Protein AF-A0A8H7T195-F1 (afdb_monomer)

Mean predicted aligned error: 14.23 Å

Foldseek 3Di:
DDDKPWFKDKDDWDQDQFWIKIKMWTQGQAKDKKKKWKWKADDPVQDPDDDDRIDTQWIDIDIAGHGDMDMDITTDDLQSQWDQDPQQNDTWHGFDKMWIWIDIGPDIDIDIHTDDTPDDPVLVVQVVLQVDPPQQAAEAEECDDDPPPGDDDPRYDYDHDNALLDADPVNLVVCAPQQEDEAAAEQDRQPEDFDDPPVQVPDPAARYRCRSDNHNVRVCCRRPNSLPSNVVCCQVRHQVSDPPPGGRYYHYDHPPPDDPPLVDQDPPCNPPDDPPPPPDDDDDD

Organism: NCBI:txid108018

Radius of gyration: 25.37 Å; Cα contacts (8 Å, |Δi|>4): 462; chains: 1; bounding box: 54×51×66 Å

Solvent-accessible surface area (backbone atoms only — not comparable to full-atom values): 17431 Å² total; per-residue (Å²): 140,83,89,68,96,37,45,49,48,76,46,78,75,43,60,47,78,63,23,38,36,32,37,42,32,24,76,29,90,39,67,43,72,48,62,36,38,35,28,39,22,65,46,76,92,74,48,93,60,95,71,70,80,57,43,83,61,42,71,50,77,46,76,34,49,50,69,34,73,48,78,50,73,48,66,40,57,80,66,61,68,36,44,80,35,78,70,66,74,40,81,41,28,67,58,44,69,27,42,37,38,40,35,39,68,92,45,75,52,76,41,68,31,66,44,64,50,63,66,53,69,68,58,49,52,50,50,53,48,70,72,33,83,89,53,76,70,42,78,45,80,32,80,57,83,80,62,92,87,57,86,82,52,98,43,57,45,78,45,77,46,93,52,61,82,62,81,54,70,70,59,52,58,76,47,59,86,54,56,62,46,82,46,74,39,72,57,64,68,68,79,49,79,73,58,73,76,87,66,62,87,78,65,87,56,66,23,40,64,51,54,46,30,96,40,67,66,59,30,44,40,68,36,42,46,28,56,50,43,45,49,52,51,44,47,71,64,38,21,76,74,39,58,97,91,48,71,52,42,75,44,80,44,46,75,67,87,72,67,88,56,85,87,61,80,54,95,87,42,82,85,78,71,77,84,72,85,71,81,72,76,82,80,93,132

Structure (mmCIF, N/CA/C/O backbone):
data_AF-A0A8H7T195-F1
#
_entry.id   AF-A0A8H7T195-F1
#
loop_
_atom_site.group_PDB
_atom_site.id
_atom_site.type_symbol
_atom_site.label_atom_id
_atom_site.label_alt_id
_atom_site.label_comp_id
_atom_site.label_asym_id
_atom_site.label_entity_id
_atom_site.label_seq_id
_atom_site.pdbx_PDB_ins_code
_atom_site.Cartn_x
_atom_site.Cartn_y
_atom_site.Cartn_z
_atom_site.occupancy
_atom_site.B_iso_or_equiv
_atom_site.auth_seq_id
_atom_site.auth_comp_id
_atom_site.auth_asym_id
_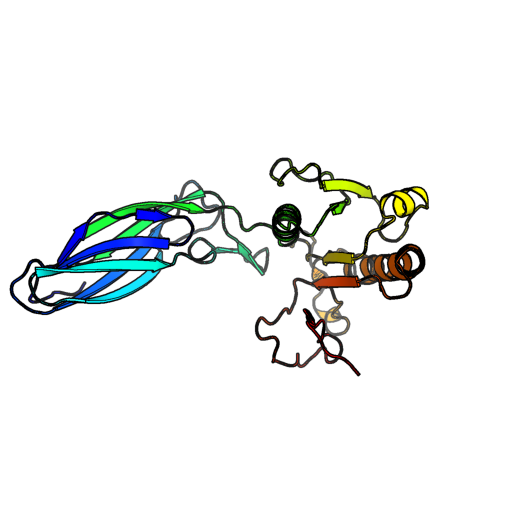atom_site.auth_atom_id
_atom_site.pdbx_PDB_model_num
ATOM 1 N N . HIS A 1 1 ? -17.472 15.553 21.334 1.00 50.69 1 HIS A N 1
ATOM 2 C CA . HIS A 1 1 ? -17.980 14.860 22.533 1.00 50.69 1 HIS A CA 1
ATOM 3 C C . HIS A 1 1 ? -19.457 14.579 22.327 1.00 50.69 1 HIS A C 1
ATOM 5 O O . HIS A 1 1 ? -20.144 15.467 21.840 1.00 50.69 1 HIS A O 1
ATOM 11 N N . GLY A 1 2 ? -19.917 13.371 22.653 1.00 72.12 2 GLY A N 1
ATOM 12 C CA . GLY A 1 2 ? -21.333 13.006 22.694 1.00 72.12 2 GLY A CA 1
ATOM 13 C C . GLY A 1 2 ? -21.592 12.240 23.986 1.00 72.12 2 GLY A C 1
ATOM 14 O O . GLY A 1 2 ? -20.775 11.403 24.357 1.00 72.12 2 GLY A O 1
ATOM 15 N N . LEU A 1 3 ? -22.661 12.588 24.699 1.00 82.00 3 LEU A N 1
ATOM 16 C CA . LEU A 1 3 ? -23.115 11.843 25.872 1.00 82.00 3 LEU A CA 1
ATOM 17 C C . LEU A 1 3 ? -24.163 10.818 25.433 1.00 82.00 3 LEU A C 1
ATOM 19 O O . LEU A 1 3 ? -24.869 11.029 24.447 1.00 82.00 3 LEU A O 1
ATOM 23 N N . SER A 1 4 ? -24.263 9.723 26.177 1.00 83.50 4 SER A N 1
ATOM 24 C CA . SER A 1 4 ? -25.237 8.657 25.958 1.00 83.50 4 SER A CA 1
ATOM 25 C C . SER A 1 4 ? -25.957 8.358 27.270 1.00 83.50 4 SER A C 1
ATOM 27 O O . SER A 1 4 ? -25.368 8.472 28.343 1.00 83.50 4 SER A O 1
ATOM 29 N N . TYR A 1 5 ? -27.226 7.957 27.181 1.00 89.75 5 TYR A N 1
ATOM 30 C CA . TYR A 1 5 ? -27.999 7.461 28.328 1.00 89.75 5 TYR A CA 1
ATOM 31 C C . TYR A 1 5 ? -27.602 6.033 28.744 1.00 89.75 5 TYR A C 1
ATOM 33 O O . TYR A 1 5 ? -28.083 5.530 29.753 1.00 89.75 5 TYR A O 1
ATOM 41 N N . THR A 1 6 ? -26.722 5.384 27.975 1.00 93.88 6 THR A N 1
ATOM 42 C CA . THR A 1 6 ? -26.099 4.099 28.313 1.00 93.88 6 THR A CA 1
ATOM 43 C C . THR A 1 6 ? -24.575 4.186 28.239 1.00 93.88 6 THR A C 1
ATOM 45 O O . THR A 1 6 ? -24.030 5.095 27.607 1.00 93.88 6 THR A O 1
ATOM 48 N N . THR A 1 7 ? -23.882 3.237 28.864 1.00 95.12 7 THR A N 1
ATOM 49 C CA . THR A 1 7 ? -22.418 3.149 28.894 1.00 95.12 7 THR A CA 1
ATOM 50 C C . THR A 1 7 ? -21.902 2.083 27.936 1.00 95.12 7 THR A C 1
ATOM 52 O O . THR A 1 7 ? -22.505 1.022 27.792 1.00 95.12 7 THR A O 1
ATOM 55 N N . PHE A 1 8 ? -20.757 2.350 27.306 1.00 96.50 8 PHE A N 1
ATOM 56 C CA . PHE A 1 8 ? -20.099 1.415 26.395 1.00 96.50 8 PHE A CA 1
ATOM 57 C C . PHE A 1 8 ? -18.684 1.101 26.866 1.00 96.50 8 PHE A C 1
ATOM 59 O O . PHE A 1 8 ? -17.969 2.000 27.319 1.00 96.50 8 PHE A O 1
ATOM 66 N N . ALA A 1 9 ? -18.283 -0.160 26.723 1.00 96.81 9 ALA A N 1
ATOM 67 C CA . ALA A 1 9 ? -16.938 -0.634 27.009 1.00 96.81 9 ALA A CA 1
ATOM 68 C C . ALA A 1 9 ? -16.266 -1.186 25.745 1.00 96.81 9 ALA A C 1
ATOM 70 O O . ALA A 1 9 ? -16.871 -1.934 24.979 1.00 96.81 9 ALA A O 1
ATOM 71 N N . LEU A 1 10 ? -15.001 -0.829 25.545 1.00 97.69 10 LEU A N 1
ATOM 72 C CA . LEU A 1 10 ? -14.130 -1.306 24.479 1.00 97.69 10 LEU A CA 1
ATOM 73 C C . LEU A 1 10 ? -13.037 -2.205 25.049 1.00 97.69 10 LEU A C 1
ATOM 75 O O . LEU A 1 10 ? -12.413 -1.874 26.062 1.00 97.69 10 LEU A O 1
ATOM 79 N N . ARG A 1 11 ? -12.742 -3.300 24.347 1.00 97.19 11 ARG A N 1
ATOM 80 C CA . ARG A 1 11 ? -11.633 -4.207 24.671 1.00 97.19 11 ARG A CA 1
ATOM 81 C C . ARG A 1 11 ? -11.085 -4.919 23.438 1.00 97.19 11 ARG A C 1
ATOM 83 O O . ARG A 1 11 ? -11.640 -4.827 22.344 1.00 97.19 11 ARG A O 1
ATOM 90 N N . ASP A 1 12 ? -9.972 -5.620 23.637 1.00 96.56 12 ASP A N 1
ATOM 91 C CA . ASP A 1 12 ? -9.359 -6.511 22.647 1.00 96.56 12 ASP A CA 1
ATOM 92 C C . ASP A 1 12 ? -9.051 -5.835 21.300 1.00 96.56 12 ASP A C 1
ATOM 94 O O . ASP A 1 12 ? -9.273 -6.412 20.233 1.00 96.56 12 ASP A O 1
ATOM 98 N N . LEU A 1 13 ? -8.530 -4.598 21.338 1.00 97.56 13 LEU A N 1
ATOM 99 C CA . LEU A 1 13 ? -8.107 -3.888 20.130 1.00 97.56 13 LEU A CA 1
ATOM 100 C C . LEU A 1 13 ? -6.968 -4.649 19.438 1.00 97.56 13 LEU A C 1
ATOM 102 O O . LEU A 1 13 ? -5.848 -4.732 19.942 1.00 97.56 13 LEU A O 1
ATOM 106 N N . LYS A 1 14 ? -7.242 -5.132 18.230 1.00 97.25 14 LYS A N 1
ATOM 107 C CA . LYS A 1 14 ? -6.272 -5.742 17.322 1.00 97.25 14 LYS A CA 1
ATOM 108 C C . LYS A 1 14 ? -6.003 -4.786 16.172 1.00 97.25 14 LYS A C 1
ATOM 110 O O . LYS A 1 14 ? -6.934 -4.320 15.519 1.00 97.25 14 LYS A O 1
ATOM 115 N N . VAL A 1 15 ? -4.729 -4.518 15.898 1.00 95.00 15 VAL A N 1
ATOM 116 C CA . VAL A 1 15 ? -4.298 -3.655 14.790 1.00 95.00 15 VAL A CA 1
ATOM 117 C C . VAL A 1 15 ? -3.522 -4.482 13.774 1.00 95.00 15 VAL A C 1
ATOM 119 O O . VAL A 1 15 ? -2.640 -5.257 14.131 1.00 95.00 15 VAL A O 1
ATOM 122 N N . SER A 1 16 ? -3.861 -4.315 12.499 1.00 90.38 16 SER A N 1
ATOM 123 C CA . SER A 1 16 ? -3.206 -4.961 11.361 1.00 90.38 16 SER A CA 1
ATOM 124 C C . SER A 1 16 ? -2.836 -3.929 10.290 1.00 90.38 16 SER A C 1
ATOM 126 O O . SER A 1 16 ? -3.172 -2.746 10.396 1.00 90.38 16 SER A O 1
ATOM 128 N N . SER A 1 17 ? -2.174 -4.375 9.221 1.00 82.38 17 SER A N 1
ATOM 129 C CA . SER A 1 17 ? -1.892 -3.532 8.051 1.00 82.38 17 SER A CA 1
ATOM 130 C C . SER A 1 17 ? -3.149 -3.118 7.277 1.00 82.38 17 SER A C 1
ATOM 132 O O . SER A 1 17 ? -3.108 -2.124 6.564 1.00 82.38 17 SER A O 1
ATOM 134 N N . LYS A 1 18 ? -4.263 -3.852 7.418 1.00 85.19 18 LYS A N 1
ATOM 135 C CA . LYS A 1 18 ? -5.519 -3.609 6.683 1.00 85.19 18 LYS A CA 1
ATOM 136 C C . LYS A 1 18 ? -6.571 -2.849 7.494 1.00 85.19 18 LYS A C 1
ATOM 138 O O . LYS A 1 18 ? -7.620 -2.491 6.963 1.00 85.19 18 LYS A O 1
ATOM 143 N N . GLY A 1 19 ? -6.338 -2.643 8.788 1.00 92.06 19 GLY A N 1
ATOM 144 C CA . GLY A 1 19 ? -7.322 -2.033 9.676 1.00 92.06 19 GLY A CA 1
ATOM 145 C C . GLY A 1 19 ? -7.235 -2.506 11.114 1.00 92.06 19 GLY A C 1
ATOM 146 O O . GLY A 1 19 ? -6.310 -3.228 11.502 1.00 92.06 19 GLY A O 1
ATOM 147 N N . ILE A 1 20 ? -8.236 -2.100 11.887 1.00 96.38 20 ILE A N 1
ATOM 148 C CA . ILE A 1 20 ? -8.408 -2.460 13.291 1.00 96.38 20 ILE A CA 1
ATOM 149 C C . ILE A 1 20 ? -9.646 -3.329 13.483 1.00 96.38 20 ILE A C 1
ATOM 151 O O . ILE A 1 20 ? -10.616 -3.236 12.729 1.00 96.38 20 ILE A O 1
ATOM 155 N N . GLN A 1 21 ? -9.608 -4.157 14.518 1.00 97.94 21 GLN A N 1
ATOM 156 C CA . GLN A 1 21 ? -10.739 -4.918 15.025 1.00 97.94 21 GLN A CA 1
ATOM 157 C C . GLN A 1 21 ? -10.835 -4.686 16.531 1.00 97.94 21 GLN A C 1
ATOM 159 O O . GLN A 1 21 ? -9.819 -4.719 17.220 1.00 97.94 21 GLN A O 1
ATOM 164 N N . VAL A 1 22 ? -12.036 -4.448 17.042 1.00 98.25 22 VAL A N 1
ATOM 165 C CA . VAL A 1 22 ? -12.276 -4.160 18.461 1.00 98.25 22 VAL A CA 1
ATOM 166 C C . VAL A 1 22 ? -13.583 -4.796 18.908 1.00 98.25 22 VAL A C 1
ATOM 168 O O . VAL A 1 22 ? -14.515 -4.922 18.112 1.00 98.25 22 VAL A O 1
ATOM 171 N N . VAL A 1 23 ? -13.659 -5.187 20.175 1.00 98.38 23 VAL A N 1
ATOM 172 C CA . VAL A 1 23 ? -14.911 -5.603 20.807 1.00 98.38 23 VAL A CA 1
ATOM 173 C C . VAL A 1 23 ? -15.524 -4.397 21.510 1.00 98.38 23 VAL A C 1
ATOM 175 O O . VAL A 1 23 ? -14.835 -3.714 22.268 1.00 98.38 23 VAL A O 1
ATOM 178 N N . ILE A 1 24 ? -16.805 -4.148 21.256 1.00 98.12 24 ILE A N 1
ATOM 179 C CA . ILE A 1 24 ? -17.623 -3.154 21.950 1.00 98.12 24 ILE A CA 1
ATOM 180 C C . ILE A 1 24 ? -18.794 -3.844 22.643 1.00 98.12 24 ILE A C 1
ATOM 182 O O . ILE A 1 24 ? -19.440 -4.721 22.073 1.00 98.12 24 ILE A O 1
ATOM 186 N N . GLU A 1 25 ? -19.074 -3.415 23.863 1.00 97.88 25 GLU A N 1
ATOM 187 C CA . GLU A 1 25 ? -20.166 -3.899 24.695 1.00 97.88 25 GLU A CA 1
ATOM 188 C C . GLU A 1 25 ? -20.985 -2.722 25.223 1.00 97.88 25 GLU A C 1
ATOM 190 O O . GLU A 1 25 ? -20.418 -1.707 25.628 1.00 97.88 25 GLU A O 1
ATOM 195 N N . ASN A 1 26 ? -22.312 -2.848 25.225 1.00 97.81 26 ASN A N 1
ATOM 196 C CA . ASN A 1 26 ? -23.190 -1.927 25.943 1.00 97.81 26 ASN A CA 1
ATOM 197 C C . ASN A 1 26 ? -23.349 -2.412 27.385 1.00 97.81 26 ASN A C 1
ATOM 199 O O . ASN A 1 26 ? -24.106 -3.340 27.648 1.00 97.81 26 ASN A O 1
ATOM 203 N N . THR A 1 27 ? -22.642 -1.782 28.315 1.00 96.88 27 THR A N 1
ATOM 204 C CA . THR A 1 27 ? -22.613 -2.187 29.727 1.00 96.88 27 THR A CA 1
ATOM 205 C C . THR A 1 27 ? -23.746 -1.587 30.555 1.00 96.88 27 THR A C 1
ATOM 207 O O . THR A 1 27 ? -23.886 -1.929 31.727 1.00 96.88 27 THR A O 1
ATOM 210 N N . GLY A 1 28 ? -24.547 -0.685 29.979 1.00 95.06 28 GLY A N 1
ATOM 211 C CA . GLY A 1 28 ? -25.673 -0.068 30.672 1.00 95.06 28 GLY A CA 1
ATOM 212 C C . GLY A 1 28 ? -26.992 -0.828 30.506 1.00 95.06 28 GLY A C 1
ATOM 213 O O . GLY A 1 28 ? -27.062 -1.920 29.940 1.00 95.06 28 GLY A O 1
ATOM 214 N N . ASN A 1 29 ? -28.062 -0.210 31.010 1.00 96.44 29 ASN A N 1
ATOM 215 C CA . ASN A 1 29 ? -29.402 -0.808 31.085 1.00 96.44 29 ASN A CA 1
ATOM 216 C C . ASN A 1 29 ? -30.346 -0.332 29.968 1.00 96.44 29 ASN A C 1
ATOM 218 O O . ASN A 1 29 ? -31.524 -0.682 29.967 1.00 96.44 29 ASN A O 1
ATOM 222 N N . MET A 1 30 ? -29.860 0.488 29.033 1.00 96.12 30 MET A N 1
ATOM 223 C CA . MET A 1 30 ? -30.664 1.045 27.943 1.00 96.12 30 MET A CA 1
ATOM 224 C C . MET A 1 30 ? -30.033 0.746 26.587 1.00 96.12 30 MET A C 1
ATOM 226 O O . MET A 1 30 ? -28.811 0.733 26.443 1.00 96.12 30 MET A O 1
ATOM 230 N N . SER A 1 31 ? -30.871 0.533 25.571 1.00 96.81 31 SER A N 1
ATOM 231 C CA . SER A 1 31 ? -30.400 0.482 24.184 1.00 96.81 31 SER A CA 1
ATOM 232 C C . SER A 1 31 ? -29.753 1.820 23.804 1.00 96.81 31 SER A C 1
ATOM 234 O O . SER A 1 31 ? -30.234 2.886 24.198 1.00 96.81 31 SER A O 1
ATOM 236 N N . GLY A 1 32 ? -28.679 1.786 23.022 1.00 96.25 32 GLY A N 1
ATOM 237 C CA . GLY A 1 32 ? -27.963 2.998 22.638 1.00 96.25 32 GLY A CA 1
ATOM 238 C C . GLY A 1 32 ? -27.172 2.836 21.352 1.00 96.25 32 GLY A C 1
ATOM 239 O O . GLY A 1 32 ? -27.062 1.744 20.794 1.00 96.25 32 GLY A O 1
ATOM 240 N N . SER A 1 33 ? -26.626 3.943 20.857 1.00 96.19 33 SER A N 1
ATOM 241 C CA . SER A 1 33 ? -25.698 3.922 19.729 1.00 96.19 33 SER A CA 1
ATOM 242 C C . SER A 1 33 ? -24.401 4.622 20.084 1.00 96.19 33 SER A C 1
ATOM 244 O O . SER A 1 33 ? -24.426 5.676 20.710 1.00 96.19 33 SER A O 1
ATOM 246 N N . GLU A 1 34 ? -23.293 4.055 19.626 1.00 96.19 34 GLU A N 1
ATOM 247 C CA . GLU A 1 34 ? -21.946 4.573 19.838 1.00 96.19 34 GLU A CA 1
ATOM 248 C C . GLU A 1 34 ? -21.252 4.781 18.491 1.00 96.19 34 GLU A C 1
ATOM 250 O O . GLU A 1 34 ? -21.443 3.997 17.560 1.00 96.19 34 GLU A O 1
ATOM 255 N N . VAL A 1 35 ? -20.460 5.848 18.380 1.00 96.94 35 VAL A N 1
ATOM 256 C CA . VAL A 1 35 ? -19.636 6.142 17.205 1.00 96.94 35 VAL A CA 1
ATOM 257 C C . VAL A 1 35 ? -18.179 5.905 17.568 1.00 96.94 35 VAL A C 1
ATOM 259 O O . VAL A 1 35 ? -17.528 6.744 18.192 1.00 96.94 35 VAL A O 1
ATOM 262 N N . LEU A 1 36 ? -17.646 4.778 17.110 1.00 97.50 36 LEU A N 1
ATOM 263 C CA . LEU A 1 36 ? -16.222 4.490 17.183 1.00 97.50 36 LEU A CA 1
ATOM 264 C C . LEU A 1 36 ? -15.473 5.393 16.208 1.00 97.50 36 LEU A C 1
ATOM 266 O O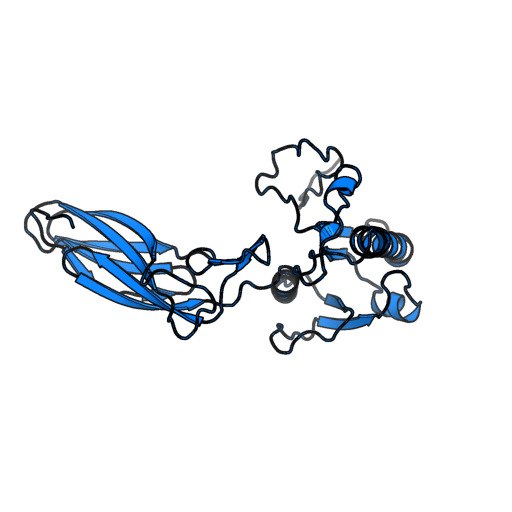 . LEU A 1 36 ? -15.840 5.462 15.040 1.00 97.50 36 LEU A O 1
ATOM 270 N N . GLN A 1 37 ? -14.418 6.064 16.662 1.00 97.44 37 GLN A N 1
ATOM 271 C CA . GLN A 1 37 ? -13.622 6.991 15.855 1.00 97.44 37 GLN A CA 1
ATOM 272 C C . GLN A 1 37 ? -12.159 6.560 15.856 1.00 97.44 37 GLN A C 1
ATOM 274 O O . GLN A 1 37 ? -11.490 6.577 16.892 1.00 97.44 37 GLN A O 1
ATOM 279 N N . LEU A 1 38 ? -11.657 6.183 14.684 1.00 97.25 38 LEU A N 1
ATOM 280 C CA . LEU A 1 38 ? -10.274 5.792 14.469 1.00 97.25 38 LEU A CA 1
ATOM 281 C C . LEU A 1 38 ? -9.456 6.991 13.994 1.00 97.25 38 LEU A C 1
ATOM 283 O O . LEU A 1 38 ? -9.663 7.511 12.896 1.00 97.25 38 LEU A O 1
ATOM 287 N N . TYR A 1 39 ? -8.470 7.370 14.796 1.00 95.75 39 TYR A N 1
ATOM 288 C CA . TYR A 1 39 ? -7.469 8.361 14.442 1.00 95.75 39 TYR A CA 1
ATOM 289 C C . TYR A 1 39 ? -6.114 7.705 14.188 1.00 95.75 39 TYR A C 1
ATOM 291 O O . TYR A 1 39 ? -5.721 6.774 14.892 1.00 95.75 39 TYR A O 1
ATOM 299 N N . ILE A 1 40 ? -5.370 8.244 13.228 1.00 93.38 40 ILE A N 1
ATOM 300 C CA . ILE A 1 40 ? -3.973 7.894 12.979 1.00 93.38 40 ILE A CA 1
ATOM 301 C C . ILE A 1 40 ? -3.096 9.080 13.370 1.00 93.38 40 ILE A C 1
ATOM 303 O O . ILE A 1 40 ? -3.366 10.222 12.999 1.00 93.38 40 ILE A O 1
ATOM 307 N N . SER A 1 41 ? -2.049 8.801 14.138 1.00 91.00 41 SER A N 1
ATOM 308 C CA . SER A 1 41 ? -1.025 9.761 14.534 1.00 91.00 41 SER A CA 1
ATOM 309 C C . SER A 1 41 ? 0.321 9.289 13.997 1.00 91.00 41 SER A C 1
ATOM 311 O O . SER A 1 41 ? 0.737 8.156 14.256 1.00 91.00 41 SER A O 1
ATOM 313 N N . ALA A 1 42 ? 0.963 10.140 13.202 1.00 85.44 42 ALA A N 1
ATOM 314 C CA . ALA A 1 42 ? 2.338 9.934 12.774 1.00 85.44 42 ALA A CA 1
ATOM 315 C C . ALA A 1 42 ? 3.275 10.427 13.876 1.00 85.44 42 ALA A C 1
ATOM 317 O O . ALA A 1 42 ? 3.023 11.477 14.474 1.00 85.44 42 ALA A O 1
ATOM 318 N N . ASP A 1 43 ? 4.357 9.694 14.122 1.00 75.19 43 ASP A N 1
ATOM 319 C CA . ASP A 1 43 ? 5.419 10.213 14.970 1.00 75.19 43 ASP A CA 1
ATOM 320 C C . ASP A 1 43 ? 6.033 11.461 14.314 1.00 75.19 43 ASP A C 1
ATOM 322 O O . ASP A 1 43 ? 6.366 11.467 13.122 1.00 75.19 43 ASP A O 1
ATOM 326 N N . ARG A 1 44 ? 6.152 12.534 15.097 1.00 66.56 44 ARG A N 1
ATOM 327 C CA . ARG A 1 44 ? 6.694 13.816 14.638 1.00 66.56 44 ARG A CA 1
ATOM 328 C C . ARG A 1 44 ? 8.173 13.719 14.291 1.00 66.56 44 ARG A C 1
ATOM 330 O O . ARG A 1 44 ? 8.635 14.522 13.491 1.00 66.56 44 ARG A O 1
ATOM 337 N N . GLU A 1 45 ? 8.888 12.754 14.861 1.00 67.81 45 GLU A N 1
ATOM 338 C CA . GLU A 1 45 ? 10.305 12.529 14.563 1.00 67.81 45 GLU A CA 1
ATOM 339 C C . GLU A 1 45 ? 10.519 11.804 13.225 1.00 67.81 45 GLU A C 1
ATOM 341 O O . GLU A 1 45 ? 11.603 11.872 12.651 1.00 67.81 45 GLU A O 1
ATOM 346 N N . ILE A 1 46 ? 9.484 11.138 12.700 1.00 62.06 46 ILE A N 1
ATOM 347 C CA . ILE A 1 46 ? 9.567 10.333 11.472 1.00 62.06 46 ILE A CA 1
ATOM 348 C C . ILE A 1 46 ? 9.091 11.121 10.244 1.00 62.06 46 ILE A C 1
ATOM 350 O O . ILE A 1 46 ? 9.595 10.910 9.142 1.00 62.06 46 ILE A O 1
ATOM 354 N N . SER A 1 47 ? 8.111 12.013 10.413 1.00 70.00 47 SER A N 1
ATOM 355 C CA . SER A 1 47 ? 7.467 12.708 9.296 1.00 70.00 47 SER A CA 1
ATOM 356 C C . SER A 1 47 ? 8.278 13.916 8.830 1.00 70.00 47 SER A C 1
ATOM 358 O O . SER A 1 47 ? 8.417 14.903 9.549 1.00 70.00 47 SER A O 1
ATOM 360 N N . SER A 1 48 ? 8.731 13.885 7.577 1.00 73.44 48 SER A N 1
ATOM 361 C CA . SER A 1 48 ? 9.337 15.041 6.901 1.00 73.44 48 SER A CA 1
ATOM 362 C C . SER A 1 48 ? 8.313 16.130 6.551 1.00 73.44 48 SER A C 1
ATOM 364 O O . SER A 1 48 ? 8.678 17.272 6.266 1.00 73.44 48 SER A O 1
ATOM 366 N N . PHE A 1 49 ? 7.020 15.797 6.621 1.00 77.56 49 PHE A N 1
ATOM 367 C CA . PHE A 1 49 ? 5.910 16.716 6.400 1.00 77.56 49 PHE A CA 1
ATOM 368 C C . PHE A 1 49 ? 5.361 17.275 7.715 1.00 77.56 49 PHE A C 1
ATOM 370 O O . PHE A 1 49 ? 5.296 16.585 8.736 1.00 77.56 49 PHE A O 1
ATOM 377 N N . LYS A 1 50 ? 4.869 18.519 7.678 1.00 81.19 50 LYS A N 1
ATOM 378 C CA . LYS A 1 50 ? 4.057 19.071 8.770 1.00 81.19 50 LYS A CA 1
ATOM 379 C C . LYS A 1 50 ? 2.705 18.361 8.790 1.00 81.19 50 LYS A C 1
ATOM 381 O O . LYS A 1 50 ? 1.944 18.468 7.832 1.00 81.19 50 LYS A O 1
ATOM 386 N N . ARG A 1 51 ? 2.397 17.666 9.886 1.00 82.75 51 ARG A N 1
ATOM 387 C CA . ARG A 1 51 ? 1.146 16.913 10.052 1.00 82.75 51 ARG A CA 1
ATOM 388 C C . ARG A 1 51 ? 0.391 17.322 11.318 1.00 82.75 51 ARG A C 1
ATOM 390 O O . ARG A 1 51 ? 1.024 17.699 12.311 1.00 82.75 51 ARG A O 1
ATOM 397 N N . PRO A 1 52 ? -0.949 17.226 11.322 1.00 87.38 52 PRO A N 1
ATOM 398 C CA . PRO A 1 52 ? -1.732 17.279 12.550 1.00 87.38 52 PRO A CA 1
ATOM 399 C C . PRO A 1 52 ? -1.258 16.233 13.567 1.00 87.38 52 PRO A C 1
ATOM 401 O O . PRO A 1 52 ? -0.751 15.176 13.201 1.00 87.38 52 PRO A O 1
ATOM 404 N N . VAL A 1 53 ? -1.476 16.498 14.860 1.00 89.31 53 VAL A N 1
ATOM 405 C CA . VAL A 1 53 ? -1.139 15.551 15.946 1.00 89.31 53 VAL A CA 1
ATOM 406 C C . VAL A 1 53 ? -1.801 14.189 15.724 1.00 89.31 53 VAL A C 1
ATOM 408 O O . VAL A 1 53 ? -1.200 13.151 15.985 1.00 89.31 53 VAL A O 1
ATOM 411 N N . LYS A 1 54 ? -3.050 14.196 15.260 1.00 91.88 54 LYS A N 1
ATOM 412 C CA . LYS A 1 54 ? -3.820 13.013 14.886 1.00 91.88 54 LYS A CA 1
ATOM 413 C C . LYS A 1 54 ? -4.854 13.401 13.833 1.00 91.88 54 LYS A C 1
ATOM 415 O O . LYS A 1 54 ? -5.397 14.503 13.883 1.00 91.88 54 LYS A O 1
ATOM 420 N N . GLU A 1 55 ? -5.154 12.492 12.920 1.00 92.50 55 GLU A N 1
ATOM 421 C CA . GLU A 1 55 ? -6.116 12.684 11.832 1.00 92.50 55 GLU A CA 1
ATOM 422 C C . GLU A 1 55 ? -7.199 11.605 11.916 1.00 92.50 55 GLU A C 1
ATOM 424 O O . GLU A 1 55 ? -6.872 10.435 12.106 1.00 92.50 55 GLU A O 1
ATOM 429 N N . LEU A 1 56 ? -8.478 11.974 11.786 1.00 94.50 56 LEU A N 1
ATOM 430 C CA . LEU A 1 56 ? -9.579 11.005 11.738 1.00 94.50 56 LEU A CA 1
ATOM 431 C C . LEU A 1 56 ? -9.517 10.250 10.405 1.00 94.50 56 LEU A C 1
ATOM 433 O O . LEU A 1 56 ? -9.554 10.881 9.350 1.00 94.50 56 LEU A O 1
ATOM 437 N N . LYS A 1 57 ? -9.424 8.919 10.450 1.00 93.62 57 LYS A N 1
ATOM 438 C CA . LYS A 1 57 ? -9.286 8.060 9.258 1.00 93.62 57 LYS A CA 1
ATOM 439 C C . LYS A 1 57 ? -10.425 7.075 9.056 1.00 93.62 57 LYS A C 1
ATOM 441 O O . LYS A 1 57 ? -10.579 6.550 7.962 1.00 93.62 57 LYS A O 1
ATOM 446 N N . GLY A 1 58 ? -11.249 6.863 10.071 1.00 93.81 58 GLY A N 1
ATOM 447 C CA . GLY A 1 58 ? -12.460 6.073 9.935 1.00 93.81 58 GLY A CA 1
ATOM 448 C C . GLY A 1 58 ? -13.361 6.253 11.138 1.00 93.81 58 GLY A C 1
ATOM 449 O O . GLY A 1 58 ? -12.911 6.652 12.213 1.00 93.81 58 GLY A O 1
ATOM 450 N N . PHE A 1 59 ? -14.637 5.957 10.956 1.00 96.31 59 PHE A N 1
ATOM 451 C CA . PHE A 1 59 ? -15.586 5.872 12.047 1.00 96.31 59 PHE A CA 1
ATOM 452 C C . PHE A 1 59 ? -16.625 4.804 11.734 1.00 96.31 59 PHE A C 1
ATOM 454 O O . PHE A 1 59 ? -16.909 4.555 10.567 1.00 96.31 59 PHE A O 1
ATOM 461 N N . GLU A 1 60 ? -17.187 4.199 12.773 1.00 97.25 60 GLU A N 1
ATOM 462 C CA . GLU A 1 60 ? -18.267 3.224 12.646 1.00 97.25 60 GLU A CA 1
ATOM 463 C C . GLU A 1 60 ? -19.319 3.510 13.713 1.00 97.25 60 GLU A C 1
ATOM 465 O O . GLU A 1 60 ? -18.990 3.627 14.897 1.00 97.25 60 GLU A O 1
ATOM 470 N N . LYS A 1 61 ? -20.584 3.633 13.302 1.00 96.94 61 LYS A N 1
ATOM 471 C CA . LYS A 1 61 ? -21.702 3.808 14.230 1.00 96.94 61 LYS A CA 1
ATOM 472 C C . LYS A 1 61 ? -22.382 2.469 14.455 1.00 96.94 61 LYS A C 1
ATOM 474 O O . LYS A 1 61 ? -22.929 1.893 13.522 1.00 96.94 61 LYS A O 1
ATOM 479 N N . VAL A 1 62 ? -22.420 2.022 15.701 1.00 96.94 62 VAL A N 1
ATOM 480 C CA . VAL A 1 62 ? -23.078 0.772 16.086 1.00 96.94 62 VAL A CA 1
ATOM 481 C C . VAL A 1 62 ? -24.227 1.040 17.035 1.00 96.94 62 VAL A C 1
ATOM 483 O O . VAL A 1 62 ? -24.154 1.932 17.878 1.00 96.94 62 VAL A O 1
ATOM 486 N N . ARG A 1 63 ? -25.301 0.265 16.896 1.00 97.19 63 ARG A N 1
ATOM 487 C CA . ARG A 1 63 ? -26.408 0.225 17.850 1.00 97.19 63 ARG A CA 1
ATOM 488 C C . ARG A 1 63 ? -26.333 -1.085 18.620 1.00 97.19 63 ARG A C 1
ATOM 490 O O . ARG A 1 63 ? -26.110 -2.129 18.016 1.00 97.19 63 ARG A O 1
ATOM 497 N N . LEU A 1 64 ? -26.505 -1.000 19.931 1.00 97.56 64 LEU A N 1
ATOM 498 C CA . LEU A 1 64 ? -26.408 -2.127 20.845 1.00 97.56 64 LEU A CA 1
ATOM 499 C C . LEU A 1 64 ? -27.593 -2.105 21.808 1.00 97.56 64 LEU A C 1
ATOM 501 O O . LEU A 1 64 ? -27.888 -1.074 22.423 1.00 97.56 64 LEU A O 1
ATOM 505 N N . GLU A 1 65 ? -28.233 -3.253 21.966 1.00 98.31 65 GLU A N 1
ATOM 506 C CA . GLU A 1 65 ? -29.149 -3.519 23.072 1.00 98.31 65 GLU A CA 1
ATOM 507 C C . GLU A 1 65 ? -28.378 -3.608 24.404 1.00 98.31 65 GLU A C 1
ATOM 509 O O . GLU A 1 65 ? -27.149 -3.748 24.387 1.00 98.31 65 GLU A O 1
ATOM 514 N N . PRO A 1 66 ? -29.045 -3.479 25.567 1.00 97.75 66 PRO A N 1
ATOM 515 C CA . PRO A 1 66 ? -28.395 -3.660 26.865 1.00 97.75 66 PRO A CA 1
ATOM 516 C C . PRO A 1 66 ? -27.638 -4.990 26.930 1.00 97.75 66 PRO A C 1
ATOM 518 O O . PRO A 1 66 ? -28.165 -6.020 26.511 1.00 97.75 66 PRO A O 1
ATOM 521 N N . GLN A 1 67 ? -26.410 -4.972 27.450 1.00 97.38 67 GLN A N 1
ATOM 522 C CA . GLN A 1 67 ? -25.521 -6.139 27.579 1.00 97.38 67 GLN A CA 1
ATOM 523 C C . GLN A 1 67 ? -25.111 -6.795 26.248 1.00 97.38 67 GLN A C 1
ATOM 525 O O . GLN A 1 67 ? -24.473 -7.849 26.235 1.00 97.38 67 GLN A O 1
ATOM 530 N N . GLN A 1 68 ? -25.445 -6.192 25.102 1.00 98.06 68 GLN A N 1
ATOM 531 C CA . GLN A 1 68 ? -25.036 -6.717 23.807 1.00 98.06 68 GLN A CA 1
ATOM 532 C C . GLN A 1 68 ? -23.545 -6.464 23.566 1.00 98.06 68 GLN A C 1
ATOM 534 O O . GLN A 1 68 ? -23.028 -5.377 23.833 1.00 98.06 68 GLN A O 1
ATOM 539 N N . VAL A 1 69 ? -22.883 -7.461 22.976 1.00 98.25 69 VAL A N 1
ATOM 540 C CA . VAL A 1 69 ? -21.478 -7.414 22.562 1.00 98.25 69 VAL A CA 1
ATOM 541 C C . VAL A 1 69 ? -21.392 -7.545 21.044 1.00 98.25 69 VAL A C 1
ATOM 543 O O . VAL A 1 69 ? -21.997 -8.442 20.457 1.00 98.25 69 VAL A O 1
ATOM 546 N N . LEU A 1 70 ? -20.601 -6.687 20.402 1.00 97.81 70 LEU A N 1
ATOM 547 C CA . LEU A 1 70 ? -20.285 -6.763 18.978 1.00 97.81 70 LEU A CA 1
ATOM 548 C C . LEU A 1 70 ? -18.783 -6.648 18.739 1.00 97.81 70 LEU A C 1
ATOM 550 O O . LEU A 1 70 ? -18.046 -6.005 19.482 1.00 97.81 70 LEU A O 1
ATOM 554 N N . THR A 1 71 ? -18.329 -7.255 17.647 1.00 98.19 71 THR A N 1
ATOM 555 C CA . THR A 1 71 ? -16.975 -7.050 17.133 1.00 98.19 71 THR A CA 1
ATOM 556 C C . THR A 1 71 ? -17.035 -6.143 15.916 1.00 98.19 71 THR A C 1
ATOM 558 O O . THR A 1 71 ? -17.649 -6.493 14.911 1.00 98.19 71 THR A O 1
ATOM 561 N N . VAL A 1 72 ? -16.362 -4.999 15.990 1.00 97.69 72 VAL A N 1
ATOM 562 C CA . VAL A 1 72 ? -16.356 -3.975 14.944 1.00 97.69 72 VAL A CA 1
ATOM 563 C C . VAL A 1 72 ? -15.011 -3.954 14.235 1.00 97.69 72 VAL A C 1
ATOM 565 O O . VAL A 1 72 ? -13.964 -4.142 14.858 1.00 97.69 72 VAL A O 1
ATOM 568 N N . LYS A 1 73 ? -15.035 -3.727 12.920 1.00 97.56 73 LYS A N 1
ATOM 569 C CA . LYS A 1 73 ? -13.840 -3.568 12.090 1.00 97.56 73 LYS A CA 1
ATOM 570 C C . LYS A 1 73 ? -13.867 -2.203 11.418 1.00 97.56 73 LYS A C 1
ATOM 572 O O . LYS A 1 73 ? -14.869 -1.853 10.812 1.00 97.56 73 LYS A O 1
ATOM 577 N N . ILE A 1 74 ? -12.754 -1.476 11.482 1.00 95.75 74 ILE A N 1
ATOM 578 C CA . ILE A 1 74 ? -12.562 -0.219 10.747 1.00 95.75 74 ILE A CA 1
ATOM 579 C C . ILE A 1 74 ? -11.329 -0.393 9.862 1.00 95.75 74 ILE A C 1
ATOM 581 O O . ILE A 1 74 ? -10.243 -0.716 10.354 1.00 95.75 74 ILE A O 1
ATOM 585 N N . SER A 1 75 ? -11.493 -0.232 8.549 1.00 92.25 75 SER A N 1
ATOM 586 C CA . SER A 1 75 ? -10.403 -0.389 7.584 1.00 92.25 75 SER A CA 1
ATOM 587 C C . SER A 1 75 ? -9.397 0.757 7.676 1.00 92.25 75 SER A C 1
ATOM 589 O O . SER A 1 75 ? -9.783 1.913 7.829 1.00 92.25 75 SER A O 1
ATOM 591 N N . ILE A 1 76 ? -8.116 0.431 7.516 1.00 87.81 76 ILE A N 1
ATOM 592 C CA . ILE A 1 76 ? -7.039 1.398 7.283 1.00 87.81 76 ILE A CA 1
ATOM 593 C C . ILE A 1 76 ? -6.562 1.156 5.856 1.00 87.81 76 ILE A C 1
ATOM 595 O O . ILE A 1 76 ? -6.121 0.054 5.526 1.00 87.81 76 ILE A O 1
ATOM 599 N N . ASP A 1 77 ? -6.679 2.171 5.007 1.00 81.06 77 ASP A N 1
ATOM 600 C CA . ASP A 1 77 ? -6.191 2.118 3.634 1.00 81.06 77 ASP A CA 1
ATOM 601 C C . ASP A 1 77 ? -4.811 2.780 3.501 1.00 81.06 77 ASP A C 1
ATOM 603 O O . ASP A 1 77 ? -4.286 3.403 4.425 1.00 81.06 77 ASP A O 1
ATOM 607 N N . LYS A 1 78 ? -4.212 2.683 2.313 1.00 73.19 78 LYS A N 1
ATOM 608 C CA . LYS A 1 78 ? -2.905 3.298 2.037 1.00 73.19 78 LYS A CA 1
ATOM 609 C C . LYS A 1 78 ? -2.896 4.832 2.136 1.00 73.19 78 LYS A C 1
ATOM 611 O O . LYS A 1 78 ? -1.822 5.420 2.205 1.00 73.19 78 LYS A O 1
ATOM 616 N N . TYR A 1 79 ? -4.060 5.483 2.096 1.00 80.38 79 TYR A N 1
ATOM 617 C CA . TYR A 1 79 ? -4.195 6.939 2.207 1.00 80.38 79 TYR A CA 1
ATOM 618 C C . TYR A 1 79 ? -4.345 7.396 3.658 1.00 80.38 79 TYR A C 1
ATOM 620 O O . TYR A 1 79 ? -4.095 8.555 3.988 1.00 80.38 79 TYR A O 1
ATOM 628 N N . SER A 1 80 ? -4.672 6.468 4.551 1.00 83.88 80 SER A N 1
ATOM 629 C CA . SER A 1 80 ? -4.803 6.713 5.980 1.00 83.88 80 SER A CA 1
ATOM 630 C C . SER A 1 80 ? -3.483 7.135 6.626 1.00 83.88 80 SER A C 1
ATOM 632 O O . SER A 1 80 ? -3.487 7.800 7.657 1.00 83.88 80 SER A O 1
ATOM 634 N N . THR A 1 81 ? -2.353 6.823 5.997 1.00 83.56 81 THR A N 1
ATOM 635 C CA . THR A 1 81 ? -1.014 7.248 6.425 1.00 83.56 81 THR A CA 1
ATOM 636 C C . THR A 1 81 ? -0.339 8.200 5.438 1.00 83.56 81 THR A C 1
ATOM 638 O O . THR A 1 81 ? 0.714 8.748 5.766 1.00 83.56 81 THR A O 1
ATOM 641 N N . ALA A 1 82 ? -0.947 8.448 4.273 1.00 83.69 82 ALA A N 1
ATOM 642 C CA . ALA A 1 82 ? -0.370 9.279 3.224 1.00 83.69 82 ALA A CA 1
ATOM 643 C C . ALA A 1 82 ? -0.530 10.785 3.485 1.00 83.69 82 ALA A C 1
ATOM 645 O O . ALA A 1 82 ? -1.486 11.232 4.120 1.00 83.69 82 ALA A O 1
ATOM 646 N N . VAL A 1 83 ? 0.400 11.556 2.929 1.00 80.94 83 VAL A N 1
ATOM 647 C CA . VAL A 1 83 ? 0.423 13.021 2.885 1.00 80.94 83 VAL A CA 1
ATOM 648 C C . VAL A 1 83 ? 0.550 13.458 1.426 1.00 80.94 83 VAL A C 1
ATOM 650 O O . VAL A 1 83 ? 1.118 12.736 0.606 1.00 80.94 83 VAL A O 1
ATOM 653 N N . TRP A 1 84 ? -0.001 14.617 1.078 1.00 78.38 84 TRP A N 1
ATOM 654 C CA . TRP A 1 84 ? 0.207 15.207 -0.241 1.00 78.38 84 TRP A CA 1
ATOM 655 C C . TRP A 1 84 ? 1.603 15.841 -0.325 1.00 78.38 84 TRP A C 1
ATOM 657 O O . TRP A 1 84 ? 1.904 16.764 0.428 1.00 78.38 84 TRP A O 1
ATOM 667 N N . ASP A 1 85 ? 2.459 15.343 -1.220 1.00 73.38 85 ASP A N 1
ATOM 668 C CA . ASP A 1 85 ? 3.773 15.928 -1.504 1.00 73.38 85 ASP A CA 1
ATOM 669 C C . ASP A 1 85 ? 3.650 16.883 -2.697 1.00 73.38 85 ASP A C 1
ATOM 671 O O . ASP A 1 85 ? 3.589 16.450 -3.852 1.00 73.38 85 ASP A O 1
ATOM 675 N N . GLU A 1 86 ? 3.626 18.187 -2.414 1.00 70.56 86 GLU A N 1
ATOM 676 C CA . GLU A 1 86 ? 3.510 19.253 -3.419 1.00 70.56 86 GLU A CA 1
ATOM 677 C C . GLU A 1 86 ? 4.627 19.199 -4.471 1.00 70.56 86 GLU A C 1
ATOM 679 O O . GLU A 1 86 ? 4.387 19.478 -5.643 1.00 70.56 86 GLU A O 1
ATOM 684 N N . ASN A 1 87 ? 5.836 18.763 -4.097 1.00 64.62 87 ASN A N 1
ATOM 685 C CA . ASN A 1 87 ? 6.953 18.666 -5.041 1.00 64.62 87 ASN A CA 1
ATOM 686 C C . ASN A 1 87 ? 6.762 17.517 -6.036 1.00 64.62 87 ASN A C 1
ATOM 688 O O . ASN A 1 87 ? 7.266 17.557 -7.163 1.00 64.62 87 ASN A O 1
ATOM 692 N N . ARG A 1 88 ? 6.077 16.450 -5.610 1.00 58.31 88 ARG A N 1
ATOM 693 C CA . ARG A 1 88 ? 5.787 15.286 -6.458 1.00 58.31 88 ARG A CA 1
ATOM 694 C C . ARG A 1 88 ? 4.463 15.420 -7.196 1.00 58.31 88 ARG A C 1
ATOM 696 O O . ARG A 1 88 ? 4.304 14.726 -8.205 1.00 58.31 88 ARG A O 1
ATOM 703 N N . ASP A 1 89 ? 3.584 16.314 -6.745 1.00 62.59 89 ASP A N 1
ATOM 704 C CA . ASP A 1 89 ? 2.187 16.415 -7.178 1.00 62.59 89 ASP A CA 1
ATOM 705 C C . ASP A 1 89 ? 1.471 15.061 -7.008 1.00 62.59 89 ASP A C 1
ATOM 707 O O . ASP A 1 89 ? 0.856 14.517 -7.925 1.00 62.59 89 ASP A O 1
ATOM 711 N N . ALA A 1 90 ? 1.697 14.427 -5.849 1.00 63.09 90 ALA A N 1
ATOM 712 C CA . ALA A 1 90 ? 1.257 13.064 -5.578 1.00 63.09 90 ALA A CA 1
ATOM 713 C C . ALA A 1 90 ? 1.121 12.769 -4.078 1.00 63.09 90 ALA A C 1
ATOM 715 O O . ALA A 1 90 ? 1.824 13.329 -3.237 1.00 63.09 90 ALA A O 1
ATOM 716 N N . TRP A 1 91 ? 0.275 11.790 -3.753 1.00 72.56 91 TRP A N 1
ATOM 717 C CA . TRP A 1 91 ? 0.220 11.193 -2.419 1.00 72.56 91 TRP A CA 1
ATOM 718 C C . TRP A 1 91 ? 1.493 10.390 -2.125 1.00 72.56 91 TRP A C 1
ATOM 720 O O . TRP A 1 91 ? 1.851 9.486 -2.882 1.00 72.56 91 TRP A O 1
ATOM 730 N N . ALA A 1 92 ? 2.133 10.675 -0.995 1.00 72.44 92 ALA A N 1
ATOM 731 C CA . ALA A 1 92 ? 3.297 9.970 -0.481 1.00 72.44 92 ALA A CA 1
ATOM 732 C C . ALA A 1 92 ? 2.964 9.324 0.869 1.00 72.44 92 ALA A C 1
ATOM 734 O O . ALA A 1 92 ? 2.390 9.961 1.745 1.00 72.44 92 ALA A O 1
ATOM 735 N N . CYS A 1 93 ? 3.331 8.055 1.046 1.00 78.00 93 CYS A N 1
ATOM 736 C CA . CYS A 1 93 ? 3.263 7.384 2.343 1.00 78.00 93 CYS A CA 1
ATOM 737 C C . CYS A 1 93 ? 4.683 7.183 2.862 1.00 78.00 93 CYS A C 1
ATOM 739 O O . CYS A 1 93 ? 5.498 6.556 2.180 1.00 78.00 93 CYS A O 1
ATOM 741 N N . GLU A 1 94 ? 4.966 7.718 4.047 1.00 76.94 94 GLU A N 1
ATOM 742 C CA . GLU A 1 94 ? 6.246 7.550 4.726 1.00 76.94 94 GLU A CA 1
ATOM 743 C C . GLU A 1 94 ? 6.236 6.235 5.505 1.00 76.94 94 GLU A C 1
ATOM 745 O O . GLU A 1 94 ? 5.357 5.994 6.340 1.00 76.94 94 GLU A O 1
ATOM 750 N N . LYS A 1 95 ? 7.215 5.370 5.226 1.00 81.06 95 LYS A N 1
ATOM 751 C CA . LYS A 1 95 ? 7.452 4.150 5.993 1.00 81.06 95 LYS A CA 1
ATOM 752 C C . LYS A 1 95 ? 7.709 4.540 7.436 1.00 81.06 95 LYS A C 1
ATOM 754 O O . LYS A 1 95 ? 8.598 5.336 7.718 1.00 81.06 95 LYS A O 1
ATOM 759 N N . GLY A 1 96 ? 6.984 3.917 8.348 1.00 80.94 96 GLY A N 1
ATOM 760 C CA . GLY A 1 96 ? 7.129 4.252 9.749 1.00 80.94 96 GLY A CA 1
ATOM 761 C C . GLY A 1 96 ? 6.141 3.535 10.639 1.00 80.94 96 GLY A C 1
ATOM 762 O O . GLY A 1 96 ? 5.266 2.785 10.193 1.00 80.94 96 GLY A O 1
ATOM 763 N N . GLN A 1 97 ? 6.320 3.775 11.928 1.00 86.62 97 GLN A N 1
ATOM 764 C CA . GLN A 1 97 ? 5.385 3.359 12.949 1.00 86.62 97 GLN A CA 1
ATOM 765 C C . GLN A 1 97 ? 4.394 4.496 13.200 1.00 86.62 97 GLN A C 1
ATOM 767 O O . GLN A 1 97 ? 4.781 5.626 13.472 1.00 86.62 97 GLN A O 1
ATOM 772 N N . TYR A 1 98 ? 3.112 4.176 13.098 1.00 89.75 98 TYR A N 1
ATOM 773 C CA . TYR A 1 98 ? 1.997 5.076 13.342 1.00 89.75 98 TYR A CA 1
ATOM 774 C C . TYR A 1 98 ? 1.218 4.579 14.553 1.00 89.75 98 TYR A C 1
ATOM 776 O O . TYR A 1 98 ? 1.069 3.371 14.768 1.00 89.75 98 TYR A O 1
ATOM 784 N N . THR A 1 99 ? 0.677 5.509 15.332 1.00 93.19 99 THR A N 1
ATOM 785 C CA . THR A 1 99 ? -0.215 5.175 16.443 1.00 93.19 99 THR A CA 1
ATOM 786 C C . THR A 1 99 ? -1.658 5.212 15.957 1.00 93.19 99 THR A C 1
ATOM 788 O O . THR A 1 99 ? -2.146 6.256 15.523 1.00 93.19 99 THR A O 1
ATOM 791 N N . ALA A 1 100 ? -2.350 4.078 16.053 1.00 95.25 100 ALA A N 1
ATOM 792 C CA . ALA A 1 100 ? -3.794 3.990 15.892 1.00 95.25 100 ALA A CA 1
ATOM 793 C C . ALA A 1 100 ? -4.463 4.284 17.241 1.00 95.25 100 ALA A C 1
ATOM 795 O O . ALA A 1 100 ? -4.200 3.600 18.231 1.00 95.25 100 ALA A O 1
ATOM 796 N N . LEU A 1 101 ? -5.307 5.311 17.282 1.00 96.75 101 LEU A N 1
ATOM 797 C CA . LEU A 1 101 ? -6.054 5.740 18.460 1.00 96.75 101 LEU A CA 1
ATOM 798 C C . LEU A 1 101 ? -7.541 5.522 18.187 1.00 96.75 101 LEU A C 1
ATOM 800 O O . LEU A 1 101 ? -8.111 6.192 17.326 1.00 96.75 101 LEU A O 1
ATOM 804 N N . LEU A 1 102 ? -8.167 4.601 18.909 1.00 97.75 102 LEU A N 1
ATOM 805 C CA . LEU A 1 102 ? -9.593 4.331 18.795 1.00 97.75 102 LEU A CA 1
ATOM 806 C C . LEU A 1 102 ? -10.330 4.950 19.982 1.00 97.75 102 LEU A C 1
ATOM 808 O O . LEU A 1 102 ? -10.107 4.546 21.122 1.00 97.75 102 LEU A O 1
ATOM 812 N N . PHE A 1 103 ? -11.222 5.893 19.698 1.00 96.81 103 PHE A N 1
ATOM 813 C CA . PHE A 1 103 ? -12.101 6.517 20.685 1.00 96.81 103 PHE A CA 1
ATOM 814 C C . PHE A 1 103 ? -13.512 5.938 20.573 1.00 96.81 103 PHE A C 1
ATOM 816 O O . PHE A 1 103 ? -14.026 5.776 19.468 1.00 96.81 103 PHE A O 1
ATOM 823 N N . GLY A 1 104 ? -14.137 5.660 21.712 1.00 94.31 104 GLY A N 1
ATOM 824 C CA . GLY A 1 104 ? -15.537 5.252 21.813 1.00 94.31 104 GLY A CA 1
ATOM 825 C C . GLY A 1 104 ? -15.940 5.113 23.277 1.00 94.31 104 GLY A C 1
ATOM 826 O O . GLY A 1 104 ? -15.102 4.781 24.123 1.00 94.31 104 GLY A O 1
ATOM 827 N N . GLY A 1 105 ? -17.193 5.434 23.594 1.00 87.81 105 GLY A N 1
ATOM 828 C CA . GLY A 1 105 ? -17.613 5.658 24.972 1.00 87.81 105 GLY A CA 1
ATOM 829 C C . GLY A 1 105 ? -16.714 6.699 25.641 1.00 87.81 105 GLY A C 1
ATOM 830 O O . GLY A 1 105 ? -16.339 7.710 25.042 1.00 87.81 105 GLY A O 1
ATOM 831 N N . ASN A 1 106 ? -16.288 6.397 26.865 1.00 88.44 106 ASN A N 1
ATOM 832 C CA . ASN A 1 106 ? -15.307 7.198 27.603 1.00 88.44 106 ASN A CA 1
ATOM 833 C C . ASN A 1 106 ? -13.881 6.620 27.523 1.00 88.44 106 ASN A C 1
ATOM 835 O O . ASN A 1 106 ? -13.036 6.939 28.358 1.00 88.44 106 ASN A O 1
ATOM 839 N N . GLN A 1 107 ? -13.600 5.754 26.543 1.00 93.69 107 GLN A N 1
ATOM 840 C CA . GLN A 1 107 ? -12.321 5.058 26.417 1.00 93.69 107 GLN A CA 1
ATOM 841 C C . GLN A 1 107 ? -11.534 5.480 25.173 1.00 93.69 107 GLN A C 1
ATOM 843 O O . GLN A 1 107 ? -12.079 5.871 24.139 1.00 93.69 107 GLN A O 1
ATOM 848 N N . CYS A 1 108 ? -10.210 5.362 25.288 1.00 95.94 108 CYS A N 1
ATOM 849 C CA . CYS A 1 108 ? -9.267 5.495 24.186 1.00 95.94 108 CYS A CA 1
ATOM 850 C C . CYS A 1 108 ? -8.303 4.309 24.214 1.00 95.94 108 CYS A C 1
ATOM 852 O O . CYS A 1 108 ? -7.463 4.206 25.111 1.00 95.94 108 CYS A O 1
ATOM 854 N N . LEU A 1 109 ? -8.428 3.415 23.235 1.00 97.25 109 LEU A N 1
ATOM 855 C CA . LEU A 1 109 ? -7.504 2.301 23.048 1.00 97.25 109 LEU A CA 1
ATOM 856 C C . LEU A 1 109 ? -6.422 2.699 22.043 1.00 97.25 109 LEU A C 1
ATOM 858 O O . LEU A 1 109 ? -6.699 3.365 21.043 1.00 97.25 109 LEU A O 1
ATOM 862 N N . LYS A 1 110 ? -5.180 2.285 22.304 1.00 96.81 110 LYS A N 1
ATOM 863 C CA . LYS A 1 110 ? -4.029 2.583 21.447 1.00 96.81 110 LYS A CA 1
ATOM 864 C C . LYS A 1 110 ? -3.445 1.297 20.886 1.00 96.81 110 LYS A C 1
ATOM 866 O O . LYS A 1 110 ? -3.301 0.315 21.607 1.00 96.81 110 LYS A O 1
ATOM 871 N N . GLY A 1 111 ? -3.060 1.325 19.619 1.00 94.19 111 GLY A N 1
ATOM 872 C CA . GLY A 1 111 ? -2.336 0.237 18.981 1.00 94.19 111 GLY A CA 1
ATOM 873 C C . GLY A 1 111 ? -1.319 0.749 17.972 1.00 94.19 111 GLY A C 1
ATOM 874 O O . GLY A 1 111 ? -1.325 1.917 17.585 1.00 94.19 111 GLY A O 1
ATOM 875 N N . THR A 1 112 ? -0.421 -0.137 17.556 1.00 92.94 112 THR A N 1
ATOM 876 C CA . THR A 1 112 ? 0.641 0.190 16.603 1.00 92.94 112 THR A CA 1
ATOM 877 C C . THR A 1 112 ? 0.249 -0.247 15.197 1.00 92.94 112 THR A C 1
ATOM 879 O O . THR A 1 112 ? -0.019 -1.424 14.969 1.00 92.94 112 THR A O 1
ATOM 882 N N . HIS A 1 113 ? 0.278 0.683 14.245 1.00 88.94 113 HIS A N 1
ATOM 883 C CA . HIS A 1 113 ? 0.133 0.415 12.818 1.00 88.94 113 HIS A CA 1
ATOM 884 C C . HIS A 1 113 ? 1.466 0.691 12.114 1.00 88.94 113 HIS A C 1
ATOM 886 O O . HIS A 1 113 ? 2.017 1.783 12.220 1.00 88.94 113 HIS A O 1
ATOM 892 N N . ARG A 1 114 ? 2.016 -0.295 11.402 1.00 86.38 114 ARG A N 1
ATOM 893 C CA . ARG A 1 114 ? 3.223 -0.099 10.587 1.00 86.38 114 ARG A CA 1
ATOM 894 C C . ARG A 1 114 ? 2.802 0.174 9.152 1.00 86.38 114 ARG A C 1
ATOM 896 O O . ARG A 1 114 ? 2.174 -0.687 8.539 1.00 86.38 114 ARG A O 1
ATOM 903 N N . ALA A 1 115 ? 3.179 1.337 8.633 1.00 78.31 115 ALA A N 1
ATOM 904 C CA . ALA A 1 115 ? 3.021 1.638 7.220 1.00 78.31 115 ALA A CA 1
ATOM 905 C C . ALA A 1 115 ? 4.335 1.369 6.491 1.00 78.31 115 ALA A C 1
ATOM 907 O O . ALA A 1 115 ? 5.423 1.674 6.989 1.00 78.31 115 ALA A O 1
ATOM 908 N N . GLU A 1 116 ? 4.229 0.818 5.292 1.00 70.69 116 GLU A N 1
ATOM 909 C CA . GLU A 1 116 ? 5.347 0.757 4.362 1.00 70.69 116 GLU A CA 1
ATOM 910 C C . GLU A 1 116 ? 5.369 2.014 3.487 1.00 70.69 116 GLU A C 1
ATOM 912 O O . GLU A 1 116 ? 4.357 2.705 3.343 1.00 70.69 116 GLU A O 1
ATOM 917 N N . ASN A 1 117 ? 6.529 2.323 2.897 1.00 60.09 117 ASN A N 1
ATOM 918 C CA . ASN A 1 117 ? 6.622 3.402 1.913 1.00 60.09 117 ASN A CA 1
ATOM 919 C C . ASN A 1 117 ? 5.603 3.138 0.804 1.00 60.09 117 ASN A C 1
ATOM 921 O O . ASN A 1 117 ? 5.392 1.977 0.439 1.00 60.09 117 ASN A O 1
ATOM 925 N N . SER A 1 118 ? 5.030 4.191 0.209 1.00 55.31 118 SER A N 1
ATOM 926 C CA . SER A 1 118 ? 4.295 4.001 -1.043 1.00 55.31 118 SER A CA 1
ATOM 927 C C . SER A 1 118 ? 5.263 3.383 -2.052 1.00 55.31 118 SER A C 1
ATOM 929 O O . SER A 1 118 ? 6.194 4.045 -2.522 1.00 55.31 118 SER A O 1
ATOM 931 N N . ARG A 1 119 ? 5.096 2.089 -2.327 1.00 55.16 119 ARG A N 1
ATOM 932 C CA . ARG A 1 119 ? 5.936 1.385 -3.288 1.00 55.16 119 ARG A CA 1
ATOM 933 C C . ARG A 1 119 ? 5.730 2.059 -4.636 1.00 55.16 119 ARG A C 1
ATOM 935 O O . ARG A 1 119 ? 4.600 2.368 -5.019 1.00 55.16 119 ARG A O 1
ATOM 942 N N . MET A 1 120 ? 6.825 2.330 -5.340 1.00 62.41 120 MET A N 1
ATOM 943 C CA . MET A 1 120 ? 6.722 2.751 -6.732 1.00 62.41 120 MET A CA 1
ATOM 944 C C . MET A 1 120 ? 5.945 1.676 -7.493 1.00 62.41 120 MET A C 1
ATOM 946 O O . MET A 1 120 ? 6.112 0.490 -7.209 1.00 62.41 120 MET A O 1
ATOM 950 N N . ILE A 1 121 ? 5.119 2.075 -8.463 1.00 65.75 121 ILE A N 1
ATOM 951 C CA . ILE A 1 121 ? 4.283 1.131 -9.223 1.00 65.75 121 ILE A CA 1
ATOM 952 C C . ILE A 1 121 ? 5.139 -0.007 -9.800 1.00 65.75 121 ILE A C 1
ATOM 954 O O . ILE A 1 121 ? 4.760 -1.162 -9.671 1.00 65.75 121 ILE A O 1
ATOM 958 N N . GLY A 1 122 ? 6.341 0.287 -10.313 1.00 71.12 122 GLY A N 1
ATOM 959 C CA . GLY A 1 122 ? 7.276 -0.743 -10.784 1.00 71.12 122 GLY A CA 1
ATOM 960 C C . GLY A 1 122 ? 7.703 -1.758 -9.710 1.00 71.12 122 GLY A C 1
ATOM 961 O O . GLY A 1 122 ? 7.771 -2.949 -9.994 1.00 71.12 122 GLY A O 1
ATOM 962 N N . THR A 1 123 ? 7.936 -1.323 -8.466 1.00 74.19 123 THR A N 1
ATOM 963 C CA . THR A 1 123 ? 8.261 -2.222 -7.342 1.00 74.19 123 THR A CA 1
ATOM 964 C C . THR A 1 123 ? 7.090 -3.139 -7.012 1.00 74.19 123 THR A C 1
ATOM 966 O O . THR A 1 123 ? 7.290 -4.321 -6.750 1.00 74.19 123 THR A O 1
ATOM 969 N N . GLU A 1 124 ? 5.871 -2.603 -7.026 1.00 75.69 124 GLU A N 1
ATOM 970 C CA . GLU A 1 124 ? 4.674 -3.383 -6.719 1.00 75.69 124 GLU A CA 1
ATOM 971 C C . GLU A 1 124 ? 4.324 -4.358 -7.847 1.00 75.69 124 GLU A C 1
ATOM 973 O O . GLU A 1 124 ? 4.038 -5.519 -7.572 1.00 75.69 124 GLU A O 1
ATOM 978 N N . VAL A 1 125 ? 4.439 -3.935 -9.111 1.00 80.69 125 VAL A N 1
ATOM 979 C CA . VAL A 1 125 ? 4.302 -4.825 -10.274 1.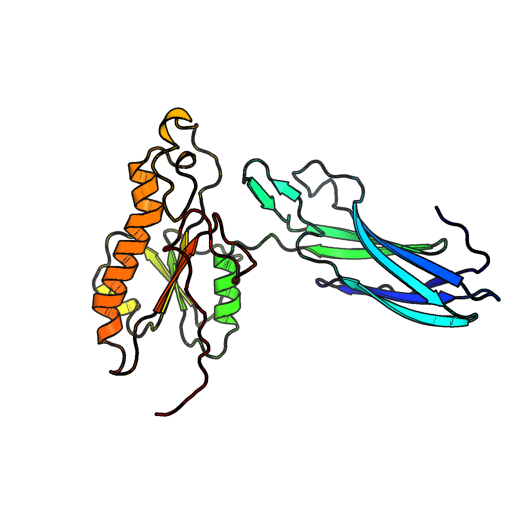00 80.69 125 VAL A CA 1
ATOM 980 C C . VAL A 1 125 ? 5.305 -5.970 -10.176 1.00 80.69 125 VAL A C 1
ATOM 982 O O . VAL A 1 125 ? 4.909 -7.123 -10.293 1.00 80.69 125 VAL A O 1
ATOM 985 N N . LEU A 1 126 ? 6.577 -5.686 -9.880 1.00 84.00 126 LEU A N 1
ATOM 986 C CA . LEU A 1 126 ? 7.585 -6.730 -9.689 1.00 84.00 126 LEU A CA 1
ATOM 987 C C . LEU A 1 126 ? 7.209 -7.687 -8.547 1.00 84.00 126 LEU A C 1
ATOM 989 O O . LEU A 1 126 ? 7.289 -8.901 -8.718 1.00 84.00 126 LEU A O 1
ATOM 993 N N . ALA A 1 127 ? 6.769 -7.163 -7.401 1.00 81.88 127 ALA A N 1
ATOM 994 C CA . ALA A 1 127 ? 6.364 -7.982 -6.260 1.00 81.88 127 ALA A CA 1
ATOM 995 C C . ALA A 1 127 ? 5.173 -8.896 -6.594 1.00 81.88 127 ALA A C 1
ATOM 997 O O . ALA A 1 127 ? 5.169 -10.071 -6.226 1.00 81.88 127 ALA A O 1
ATOM 998 N N . GLN A 1 128 ? 4.174 -8.385 -7.312 1.00 82.44 128 GLN A N 1
ATOM 999 C CA . GLN A 1 128 ? 3.027 -9.178 -7.753 1.00 82.44 128 GLN A CA 1
ATOM 1000 C C . GLN A 1 128 ? 3.424 -10.210 -8.807 1.00 82.44 128 GLN A C 1
ATOM 1002 O O . GLN A 1 128 ? 2.973 -11.350 -8.726 1.00 82.44 128 GLN A O 1
ATOM 1007 N N . SER A 1 129 ? 4.313 -9.854 -9.736 1.00 87.25 129 SER A N 1
ATOM 1008 C CA . SER A 1 129 ? 4.841 -10.787 -10.729 1.00 87.25 129 SER A CA 1
ATOM 1009 C C . SER A 1 129 ? 5.584 -11.952 -10.073 1.00 87.25 129 SER A C 1
ATOM 1011 O O . SER A 1 129 ? 5.357 -13.101 -10.437 1.00 87.25 129 SER A O 1
ATOM 1013 N N . ILE A 1 130 ? 6.412 -11.690 -9.056 1.00 88.62 130 ILE A N 1
ATOM 1014 C CA . ILE A 1 130 ? 7.118 -12.739 -8.299 1.00 88.62 130 ILE A CA 1
ATOM 1015 C C . ILE A 1 130 ? 6.132 -13.718 -7.650 1.00 88.62 130 ILE A C 1
ATOM 1017 O O . ILE A 1 130 ? 6.334 -14.933 -7.707 1.00 88.62 130 ILE A O 1
ATOM 1021 N N . ASN A 1 131 ? 5.059 -13.189 -7.058 1.00 85.88 131 ASN A N 1
ATOM 1022 C CA . ASN A 1 131 ? 4.038 -13.979 -6.372 1.00 85.88 131 ASN A CA 1
ATOM 1023 C C . ASN A 1 131 ? 3.058 -14.681 -7.325 1.00 85.88 131 ASN A C 1
ATOM 1025 O O . ASN A 1 131 ? 2.253 -15.494 -6.873 1.00 85.88 131 ASN A O 1
ATOM 1029 N N . ASN A 1 132 ? 3.105 -14.391 -8.626 1.00 85.69 132 ASN A N 1
ATOM 1030 C CA . ASN A 1 132 ? 2.246 -15.040 -9.603 1.00 85.69 132 ASN A CA 1
ATOM 1031 C C . ASN A 1 132 ? 2.837 -16.413 -9.988 1.00 85.69 132 ASN A C 1
ATOM 1033 O O . ASN A 1 132 ? 3.941 -16.473 -10.543 1.00 85.69 132 ASN A O 1
ATOM 1037 N N . PRO A 1 133 ? 2.136 -17.530 -9.716 1.00 88.25 133 PRO A N 1
ATOM 1038 C CA . PRO A 1 133 ? 2.644 -18.860 -10.037 1.00 88.25 133 PRO A CA 1
ATOM 1039 C C . PRO A 1 133 ? 2.757 -19.101 -11.548 1.00 88.25 133 PRO A C 1
ATOM 1041 O O . PRO A 1 133 ? 3.620 -19.867 -11.960 1.00 88.25 133 PRO A O 1
ATOM 1044 N N . SER A 1 134 ? 1.953 -18.416 -12.368 1.00 88.50 134 SER A N 1
ATOM 1045 C CA . SER A 1 134 ? 1.953 -18.567 -13.827 1.00 88.50 134 SER A CA 1
ATOM 1046 C C . SER A 1 134 ? 3.158 -17.920 -14.512 1.00 88.50 134 SER A C 1
ATOM 1048 O O . SER A 1 134 ? 3.408 -18.198 -15.680 1.00 88.50 134 SER A O 1
ATOM 1050 N N . LEU A 1 135 ? 3.896 -17.046 -13.818 1.00 88.94 135 LEU A N 1
ATOM 1051 C CA . LEU A 1 135 ? 5.123 -16.454 -14.346 1.00 88.94 135 LEU A CA 1
ATOM 1052 C C . LEU A 1 135 ? 6.320 -17.317 -13.951 1.00 88.94 135 LEU A C 1
ATOM 1054 O O . LEU A 1 135 ? 6.593 -17.512 -12.761 1.00 88.94 135 LEU A O 1
ATOM 1058 N N . THR A 1 136 ? 7.027 -17.826 -14.956 1.00 90.69 136 THR A N 1
ATOM 1059 C CA . THR A 1 136 ? 8.219 -18.669 -14.800 1.00 90.69 136 THR A CA 1
ATOM 1060 C C . THR A 1 136 ? 9.487 -17.833 -14.666 1.00 90.69 136 THR A C 1
ATOM 1062 O O . THR A 1 136 ? 10.319 -18.128 -13.812 1.00 90.69 136 THR A O 1
ATOM 1065 N N . GLU A 1 137 ? 9.593 -16.757 -15.447 1.00 93.50 137 GLU A N 1
ATOM 1066 C CA . GLU A 1 137 ? 10.753 -15.871 -15.499 1.00 93.50 137 GLU A CA 1
ATOM 1067 C C . GLU A 1 137 ? 10.325 -14.405 -15.656 1.00 93.50 137 GLU A C 1
ATOM 1069 O O . GLU A 1 137 ? 9.313 -14.084 -16.283 1.00 93.50 137 GLU A O 1
ATOM 1074 N N . ILE A 1 138 ? 11.088 -13.504 -15.039 1.00 94.12 138 ILE A N 1
ATOM 1075 C CA . ILE A 1 138 ? 10.872 -12.061 -15.026 1.00 94.12 138 ILE A CA 1
ATOM 1076 C C . ILE A 1 138 ? 12.209 -11.391 -15.334 1.00 94.12 138 ILE A C 1
ATOM 1078 O O . ILE A 1 138 ? 13.126 -11.413 -14.512 1.00 94.12 138 ILE A O 1
ATOM 1082 N N . VAL A 1 139 ? 12.299 -10.731 -16.486 1.00 94.06 139 VAL A N 1
ATOM 1083 C CA . VAL A 1 139 ? 13.474 -9.932 -16.846 1.00 94.06 139 VAL A CA 1
ATOM 1084 C C . VAL A 1 139 ? 13.193 -8.456 -16.579 1.00 94.06 139 VAL A C 1
ATOM 1086 O O . VAL A 1 139 ? 12.277 -7.863 -17.147 1.00 94.06 139 VAL A O 1
ATOM 1089 N N . VAL A 1 140 ? 13.986 -7.848 -15.699 1.00 91.75 140 VAL A N 1
ATOM 1090 C CA . VAL A 1 140 ? 13.904 -6.426 -15.366 1.00 91.75 140 VAL A CA 1
ATOM 1091 C C . VAL A 1 140 ? 14.979 -5.668 -16.130 1.00 91.75 140 VAL A C 1
ATOM 1093 O O . VAL A 1 140 ? 16.160 -5.754 -15.799 1.00 91.75 140 VAL A O 1
ATOM 1096 N N . LEU A 1 141 ? 14.557 -4.889 -17.126 1.00 91.06 141 LEU A N 1
ATOM 1097 C CA . LEU A 1 141 ? 15.423 -3.945 -17.829 1.00 91.06 141 LEU A CA 1
ATOM 1098 C C . LEU A 1 141 ? 15.482 -2.626 -17.054 1.00 91.06 141 LEU A C 1
ATOM 1100 O O . LEU A 1 141 ? 14.457 -1.980 -16.833 1.00 91.06 141 LEU A O 1
ATOM 1104 N N . SER A 1 142 ? 16.675 -2.211 -16.634 1.00 87.12 142 SER A N 1
ATOM 1105 C CA . SER A 1 142 ? 16.858 -0.988 -15.846 1.00 87.12 142 SER A CA 1
ATOM 1106 C C . SER A 1 142 ? 18.147 -0.263 -16.216 1.00 87.12 142 SER A C 1
ATOM 1108 O O . SER A 1 142 ? 19.118 -0.874 -16.629 1.00 87.12 142 SER A O 1
ATOM 1110 N N . ARG A 1 143 ? 18.197 1.054 -15.999 1.00 82.81 143 ARG A N 1
ATOM 1111 C CA . ARG A 1 143 ? 19.443 1.843 -16.114 1.00 82.81 143 ARG A CA 1
ATOM 1112 C C . ARG A 1 143 ? 20.330 1.776 -14.873 1.00 82.81 143 ARG A C 1
ATOM 1114 O O . ARG A 1 143 ? 21.424 2.326 -14.866 1.00 82.81 143 ARG A O 1
ATOM 1121 N N . ARG A 1 144 ? 19.827 1.201 -13.779 1.00 79.88 144 ARG A N 1
ATOM 1122 C CA . ARG A 1 144 ? 20.523 1.097 -12.488 1.00 79.88 144 ARG A CA 1
ATOM 1123 C C . ARG A 1 144 ? 20.182 -0.227 -11.806 1.00 79.88 144 ARG A C 1
ATOM 1125 O O . ARG A 1 144 ? 19.063 -0.709 -12.001 1.00 79.88 144 ARG A O 1
ATOM 1132 N N . PRO A 1 145 ? 21.084 -0.784 -10.980 1.00 81.81 145 PRO A N 1
ATOM 1133 C CA . PRO A 1 145 ? 20.765 -1.937 -10.147 1.00 81.81 145 PRO A CA 1
ATOM 1134 C C . PRO A 1 145 ? 19.485 -1.714 -9.343 1.00 81.81 145 PRO A C 1
ATOM 1136 O O . PRO A 1 145 ? 19.213 -0.596 -8.890 1.00 81.81 145 PRO A O 1
ATOM 1139 N N . LEU A 1 146 ? 18.700 -2.779 -9.169 1.00 81.75 146 LEU A N 1
ATOM 1140 C CA . LEU A 1 146 ? 17.547 -2.729 -8.281 1.00 81.75 146 LEU A CA 1
ATOM 1141 C C . LEU A 1 146 ? 18.025 -2.450 -6.844 1.00 81.75 146 LEU A C 1
ATOM 1143 O O . LEU A 1 146 ? 19.002 -3.057 -6.402 1.00 81.75 146 LEU A O 1
ATOM 1147 N N . PRO A 1 147 ? 17.370 -1.536 -6.106 1.00 76.81 147 PRO A N 1
ATOM 1148 C CA . PRO A 1 147 ? 17.687 -1.303 -4.703 1.00 76.81 147 PRO A CA 1
ATOM 1149 C C . PRO A 1 147 ? 17.588 -2.592 -3.878 1.00 76.81 147 PRO A C 1
ATOM 1151 O O . PRO A 1 147 ? 16.699 -3.409 -4.109 1.00 76.81 147 PRO A O 1
ATOM 1154 N N . SER A 1 148 ? 18.428 -2.731 -2.850 1.00 73.06 148 SER A N 1
ATOM 1155 C CA . SER A 1 148 ? 18.449 -3.901 -1.950 1.00 73.06 148 SER A CA 1
ATOM 1156 C C . SER A 1 148 ? 17.138 -4.146 -1.193 1.00 73.06 148 SER A C 1
ATOM 1158 O O . SER A 1 148 ? 16.930 -5.219 -0.639 1.00 73.06 148 SER A O 1
ATOM 1160 N N . SER A 1 149 ? 16.243 -3.158 -1.166 1.00 67.06 149 SER A N 1
ATOM 1161 C CA . SER A 1 149 ? 14.901 -3.260 -0.596 1.00 67.06 149 SER A CA 1
ATOM 1162 C C . SER A 1 149 ? 13.880 -3.954 -1.508 1.00 67.06 149 SER A C 1
ATOM 1164 O O . SER A 1 149 ? 12.741 -4.151 -1.083 1.00 67.06 149 SER A O 1
ATOM 1166 N N . HIS A 1 150 ? 14.237 -4.283 -2.755 1.00 70.06 150 HIS A N 1
ATOM 1167 C CA . HIS A 1 150 ? 13.347 -4.983 -3.678 1.00 70.06 150 HIS A CA 1
ATOM 1168 C C . HIS A 1 150 ? 13.210 -6.473 -3.330 1.00 70.06 150 HIS A C 1
ATOM 1170 O O . HIS A 1 150 ? 14.147 -7.075 -2.810 1.00 70.06 150 HIS A O 1
ATOM 1176 N N . PRO A 1 151 ? 12.050 -7.087 -3.631 1.00 69.69 151 PRO A N 1
ATOM 1177 C CA . PRO A 1 151 ? 11.858 -8.517 -3.435 1.00 69.69 151 PRO A CA 1
ATOM 1178 C C . PRO A 1 151 ? 12.802 -9.321 -4.341 1.00 69.69 151 PRO A C 1
ATOM 1180 O O . PRO A 1 151 ? 12.775 -9.173 -5.563 1.00 69.69 151 PRO A O 1
ATOM 1183 N N . THR A 1 152 ? 13.615 -10.186 -3.735 1.00 78.31 152 THR A N 1
ATOM 1184 C CA . THR A 1 152 ? 14.508 -11.110 -4.445 1.00 78.31 152 THR A CA 1
ATOM 1185 C C . THR A 1 152 ? 13.774 -12.410 -4.756 1.00 78.31 152 THR A C 1
ATOM 1187 O O . THR A 1 152 ? 13.041 -12.936 -3.920 1.00 78.31 152 THR A O 1
ATOM 1190 N N . SER A 1 153 ? 13.972 -12.951 -5.955 1.00 88.31 153 SER A N 1
ATOM 1191 C CA . SER A 1 153 ? 13.403 -14.233 -6.368 1.00 88.31 153 SER A CA 1
ATOM 1192 C C . SER A 1 153 ? 14.306 -14.889 -7.409 1.00 88.31 153 SER A C 1
ATOM 1194 O O . SER A 1 153 ? 14.837 -14.169 -8.255 1.00 88.31 153 SER A O 1
ATOM 1196 N N . PRO A 1 154 ? 14.441 -16.229 -7.419 1.00 90.69 154 PRO A N 1
ATOM 1197 C CA . PRO A 1 154 ? 15.143 -16.932 -8.494 1.00 90.69 154 PRO A CA 1
ATOM 1198 C C . PRO A 1 154 ? 14.480 -16.726 -9.865 1.00 90.69 154 PRO A C 1
ATOM 1200 O O . PRO A 1 154 ? 15.131 -16.920 -10.882 1.00 90.69 154 PRO A O 1
ATOM 1203 N N . LYS A 1 155 ? 13.210 -16.290 -9.901 1.00 91.38 155 LYS A N 1
ATOM 1204 C CA . LYS A 1 155 ? 12.500 -15.935 -11.137 1.00 91.38 155 LYS A CA 1
ATOM 1205 C C . LYS A 1 155 ? 12.987 -14.625 -11.762 1.00 91.38 155 LYS A C 1
ATOM 1207 O O . LYS A 1 155 ? 12.597 -14.328 -12.882 1.00 91.38 155 LYS A O 1
ATOM 1212 N N . VAL A 1 156 ? 13.735 -13.793 -11.031 1.00 92.69 156 VAL A N 1
ATOM 1213 C CA . VAL A 1 156 ? 14.043 -12.416 -11.444 1.00 92.69 156 VAL A CA 1
ATOM 1214 C C . VAL A 1 156 ? 15.480 -12.304 -11.935 1.00 92.69 156 VAL A C 1
ATOM 1216 O O . VAL A 1 156 ? 16.425 -12.453 -11.163 1.00 92.69 156 VAL A O 1
ATOM 1219 N N . LYS A 1 157 ? 15.634 -11.924 -13.203 1.00 92.31 157 LYS A N 1
ATOM 1220 C CA . LYS A 1 157 ? 16.906 -11.550 -13.826 1.00 92.31 157 LYS A CA 1
ATOM 1221 C C . LYS A 1 157 ? 16.915 -10.042 -14.065 1.00 92.31 157 LYS A C 1
ATOM 1223 O O . LYS A 1 157 ? 15.996 -9.506 -14.673 1.00 92.31 157 LYS A O 1
ATOM 1228 N N . THR A 1 158 ? 17.931 -9.331 -13.578 1.00 91.44 158 THR A N 1
ATOM 1229 C CA . THR A 1 158 ? 18.070 -7.883 -13.825 1.00 91.44 158 THR A CA 1
ATOM 1230 C C . THR A 1 158 ? 19.135 -7.645 -14.882 1.00 91.44 158 THR A C 1
ATOM 1232 O O . THR A 1 158 ? 20.271 -8.076 -14.705 1.00 91.44 158 THR A O 1
ATOM 1235 N N . LEU A 1 159 ? 18.780 -6.930 -15.949 1.00 91.44 159 LEU A N 1
ATOM 1236 C CA . LEU A 1 159 ? 19.699 -6.529 -17.011 1.00 91.44 159 LEU A CA 1
ATOM 1237 C C . LEU A 1 159 ? 19.847 -5.010 -16.999 1.00 91.44 159 LEU A C 1
ATOM 1239 O O . LEU A 1 159 ? 18.858 -4.271 -17.064 1.00 91.44 159 LEU A O 1
ATOM 1243 N N . ILE A 1 160 ? 21.093 -4.553 -16.891 1.00 89.75 160 ILE A N 1
ATOM 1244 C CA . ILE A 1 160 ? 21.408 -3.129 -16.899 1.00 89.75 160 ILE A CA 1
ATOM 1245 C C . ILE A 1 160 ? 21.657 -2.679 -18.329 1.00 89.75 160 ILE A C 1
ATOM 1247 O O . ILE A 1 160 ? 22.542 -3.206 -18.997 1.00 89.75 160 ILE A O 1
ATOM 1251 N N . ILE A 1 161 ? 20.875 -1.705 -18.784 1.00 88.69 161 ILE A N 1
ATOM 1252 C CA . ILE A 1 161 ? 20.993 -1.127 -20.122 1.00 88.69 161 ILE A CA 1
ATOM 1253 C C . ILE A 1 161 ? 21.110 0.386 -20.022 1.00 88.69 161 ILE A C 1
ATOM 1255 O O . ILE A 1 161 ? 20.415 1.013 -19.226 1.00 88.69 161 ILE A O 1
ATOM 1259 N N . GLU A 1 162 ? 22.005 0.979 -20.805 1.00 82.31 162 GLU A N 1
ATOM 1260 C CA . GLU A 1 162 ? 22.270 2.422 -20.752 1.00 82.31 162 GLU A CA 1
ATOM 1261 C C . GLU A 1 162 ? 21.301 3.218 -21.632 1.00 82.31 162 GLU A C 1
ATOM 1263 O O . GLU A 1 162 ? 20.807 4.275 -21.223 1.00 82.31 162 GLU A O 1
ATOM 1268 N N . ASP A 1 163 ? 20.984 2.675 -22.809 1.00 86.31 163 ASP A N 1
ATOM 1269 C CA . ASP A 1 163 ? 20.153 3.310 -23.824 1.00 86.31 163 ASP A CA 1
ATOM 1270 C C . ASP A 1 163 ? 18.996 2.403 -24.250 1.00 86.31 163 ASP A C 1
ATOM 1272 O O . ASP A 1 163 ? 19.193 1.292 -24.728 1.00 86.31 163 ASP A O 1
ATOM 1276 N N . PHE A 1 164 ? 17.774 2.909 -24.104 1.00 90.00 164 PHE A N 1
ATOM 1277 C CA . PHE A 1 164 ? 16.550 2.215 -24.506 1.00 90.00 164 PHE A CA 1
ATOM 1278 C C . PHE A 1 164 ? 16.187 2.450 -25.984 1.00 90.00 164 PHE A C 1
ATOM 1280 O O . PHE A 1 164 ? 15.120 2.030 -26.423 1.00 90.00 164 PHE A O 1
ATOM 1287 N N . LEU A 1 165 ? 17.034 3.136 -26.761 1.00 90.75 165 LEU A N 1
ATOM 1288 C CA . LEU A 1 165 ? 16.903 3.186 -28.223 1.00 90.75 165 LEU A CA 1
ATOM 1289 C C . LEU A 1 165 ? 17.644 2.045 -28.928 1.00 90.75 165 LEU A C 1
ATOM 1291 O O . LEU A 1 165 ? 17.455 1.862 -30.128 1.00 90.75 165 LEU A O 1
ATOM 1295 N N . THR A 1 166 ? 18.465 1.277 -28.209 1.00 92.31 166 THR A N 1
ATOM 1296 C CA . THR A 1 166 ? 19.330 0.261 -28.811 1.00 9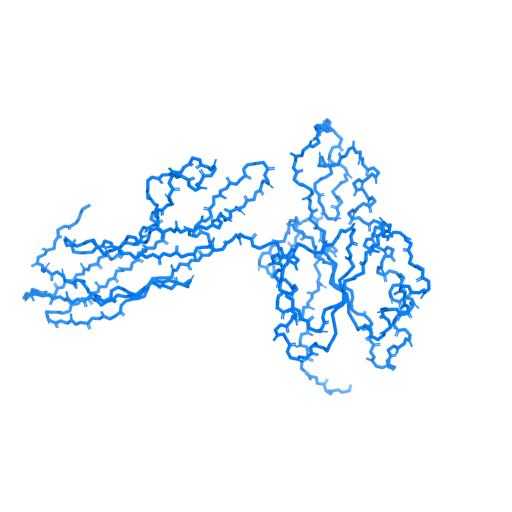2.31 166 THR A CA 1
ATOM 1297 C C . THR A 1 166 ? 19.210 -1.064 -28.067 1.00 92.31 166 THR A C 1
ATOM 1299 O O . THR A 1 166 ? 19.353 -1.119 -26.850 1.00 92.31 166 THR A O 1
ATOM 1302 N N . TYR A 1 167 ? 18.987 -2.150 -28.810 1.00 93.81 167 TYR A N 1
ATOM 1303 C CA . TYR A 1 167 ? 18.821 -3.501 -28.269 1.00 93.81 167 TYR A CA 1
ATOM 1304 C C . TYR A 1 167 ? 19.792 -4.470 -28.956 1.00 93.81 167 TYR A C 1
ATOM 1306 O O . TYR A 1 167 ? 19.486 -4.979 -30.035 1.00 93.81 167 TYR A O 1
ATOM 1314 N N . PRO A 1 168 ? 20.980 -4.710 -28.370 1.00 93.19 168 PRO A N 1
ATOM 1315 C CA . PRO A 1 168 ? 21.956 -5.643 -28.924 1.00 93.19 168 PRO A CA 1
ATOM 1316 C C . PRO A 1 168 ? 21.405 -7.070 -29.021 1.00 93.19 168 PRO A C 1
ATOM 1318 O O . PRO A 1 168 ? 20.584 -7.481 -28.202 1.00 93.19 168 PRO A O 1
ATOM 1321 N N . ALA A 1 169 ? 21.912 -7.862 -29.969 1.00 92.69 169 ALA A N 1
ATOM 1322 C CA . ALA A 1 169 ? 21.466 -9.244 -30.164 1.00 92.69 169 ALA A CA 1
ATOM 1323 C C . ALA A 1 169 ? 21.617 -10.115 -28.901 1.00 92.69 169 ALA A C 1
ATOM 1325 O O . ALA A 1 169 ? 20.746 -10.931 -28.620 1.00 92.69 169 ALA A O 1
ATOM 1326 N N . SER A 1 170 ? 22.668 -9.896 -28.103 1.00 92.69 170 SER A N 1
ATOM 1327 C CA . SER A 1 170 ? 22.867 -10.583 -26.818 1.00 92.69 170 SER A CA 1
ATOM 1328 C C . SER A 1 170 ? 21.756 -10.277 -25.809 1.00 92.69 170 SER A C 1
ATOM 1330 O O . SER A 1 170 ? 21.241 -11.183 -25.163 1.00 92.69 170 SER A O 1
ATOM 1332 N N . LEU A 1 171 ? 21.329 -9.014 -25.723 1.00 93.00 171 LEU A N 1
ATOM 1333 C CA . LEU A 1 171 ? 20.208 -8.607 -24.878 1.00 93.00 171 LEU A CA 1
ATOM 1334 C C . LEU A 1 171 ? 18.895 -9.232 -25.363 1.00 93.00 171 LEU A C 1
ATOM 1336 O O . LEU A 1 171 ? 18.088 -9.674 -24.556 1.00 93.00 171 LEU A O 1
ATOM 1340 N N . LEU A 1 172 ? 18.672 -9.279 -26.677 1.00 93.12 172 LEU A N 1
ATOM 1341 C CA . LEU A 1 172 ? 17.477 -9.908 -27.246 1.00 93.12 172 LEU A CA 1
ATOM 1342 C C . LEU A 1 172 ? 17.459 -11.421 -27.021 1.00 93.12 172 LEU A C 1
ATOM 1344 O O . LEU A 1 172 ? 16.395 -11.983 -26.781 1.00 93.12 172 LEU A O 1
ATOM 1348 N N . GLN A 1 173 ? 18.625 -12.067 -27.033 1.00 92.12 173 GLN A N 1
ATOM 1349 C CA . GLN A 1 173 ? 18.761 -13.471 -26.665 1.00 92.12 173 GLN A CA 1
ATOM 1350 C C . GLN A 1 173 ? 18.396 -13.702 -25.194 1.00 92.12 173 GLN A C 1
ATOM 1352 O O . GLN A 1 173 ? 17.679 -14.650 -24.892 1.00 92.12 173 GLN A O 1
ATOM 1357 N N . ASP A 1 174 ? 18.805 -12.805 -24.292 1.00 91.62 174 ASP A N 1
ATOM 1358 C CA . ASP A 1 174 ? 18.401 -12.847 -22.881 1.00 91.62 174 ASP A CA 1
ATOM 1359 C C . ASP A 1 174 ? 16.893 -12.615 -22.662 1.00 91.62 174 ASP A C 1
ATOM 1361 O O . ASP A 1 174 ? 16.378 -12.950 -21.598 1.00 91.62 174 ASP A O 1
ATOM 1365 N N . LEU A 1 175 ? 16.195 -12.027 -23.640 1.00 93.25 175 LEU A N 1
ATOM 1366 C CA . LEU A 1 175 ? 14.744 -11.801 -23.633 1.00 93.25 175 LEU A CA 1
ATOM 1367 C C . LEU A 1 175 ? 13.964 -12.874 -24.408 1.00 93.25 175 LEU A C 1
ATOM 1369 O O . LEU A 1 175 ? 12.733 -12.813 -24.470 1.00 93.25 175 LEU A O 1
ATOM 1373 N N . SER A 1 176 ? 14.660 -13.840 -25.008 1.00 90.69 176 SER A N 1
ATOM 1374 C CA . SER A 1 176 ? 14.057 -14.925 -25.780 1.00 90.69 176 SER A CA 1
ATOM 1375 C C . SER A 1 176 ? 13.034 -15.687 -24.936 1.00 90.69 176 SER A C 1
ATOM 1377 O O . SER A 1 176 ? 13.299 -16.057 -23.796 1.00 90.69 176 SER A O 1
ATOM 1379 N N . GLY A 1 177 ? 11.855 -15.942 -25.504 1.00 88.44 177 GLY A N 1
ATOM 1380 C CA . GLY A 1 177 ? 10.750 -16.612 -24.808 1.00 88.44 177 GLY A CA 1
ATOM 1381 C C . GLY A 1 177 ? 9.870 -15.696 -23.949 1.00 88.44 177 GLY A C 1
ATOM 1382 O O . GLY A 1 177 ? 8.842 -16.150 -23.446 1.00 88.44 177 GLY A O 1
ATOM 1383 N N . ALA A 1 178 ? 10.199 -14.406 -23.814 1.00 91.75 178 ALA A N 1
ATOM 1384 C CA . ALA A 1 178 ? 9.296 -13.453 -23.183 1.00 91.75 178 ALA A CA 1
ATOM 1385 C C . ALA A 1 178 ? 8.006 -13.302 -24.008 1.00 91.75 178 ALA A C 1
ATOM 1387 O O . ALA A 1 178 ? 8.033 -13.009 -25.201 1.00 91.75 178 ALA A O 1
ATOM 1388 N N . GLU A 1 179 ? 6.855 -13.458 -23.355 1.00 90.31 179 GLU A N 1
ATOM 1389 C CA . GLU A 1 179 ? 5.542 -13.344 -24.009 1.00 90.31 179 GLU A CA 1
ATOM 1390 C C . GLU A 1 179 ? 4.919 -11.948 -23.865 1.00 90.31 179 GLU A C 1
ATOM 1392 O O . GLU A 1 179 ? 3.938 -11.611 -24.539 1.00 90.31 179 GLU A O 1
ATOM 1397 N N . ALA A 1 180 ? 5.439 -11.144 -22.935 1.00 90.00 180 ALA A N 1
ATOM 1398 C CA . ALA A 1 180 ? 4.910 -9.827 -22.635 1.00 90.00 180 ALA A CA 1
ATOM 1399 C C . ALA A 1 180 ? 5.968 -8.882 -22.052 1.00 90.00 180 ALA A C 1
ATOM 1401 O O . ALA A 1 180 ? 6.926 -9.305 -21.409 1.00 90.00 180 ALA A O 1
ATOM 1402 N N . CYS A 1 181 ? 5.733 -7.582 -22.212 1.00 90.50 181 CYS A N 1
ATOM 1403 C CA . CYS A 1 181 ? 6.473 -6.507 -21.565 1.00 90.50 181 CYS A CA 1
ATOM 1404 C C . CYS A 1 181 ? 5.493 -5.571 -20.855 1.00 90.50 181 CYS A C 1
ATOM 1406 O O . CYS A 1 181 ? 4.492 -5.159 -21.441 1.00 90.50 181 CYS A O 1
ATOM 1408 N N . ILE A 1 182 ? 5.797 -5.208 -19.607 1.00 88.19 182 ILE A N 1
ATOM 1409 C CA . ILE A 1 182 ? 5.129 -4.110 -18.904 1.00 88.19 182 ILE A CA 1
ATOM 1410 C C . ILE A 1 182 ? 6.099 -2.935 -18.879 1.00 88.19 182 ILE A C 1
ATOM 1412 O O . ILE A 1 182 ? 7.101 -2.957 -18.163 1.00 88.19 182 ILE A O 1
ATOM 1416 N N . TRP A 1 183 ? 5.795 -1.903 -19.657 1.00 85.19 183 TRP A N 1
ATOM 1417 C CA . TRP A 1 183 ? 6.584 -0.686 -19.730 1.00 85.19 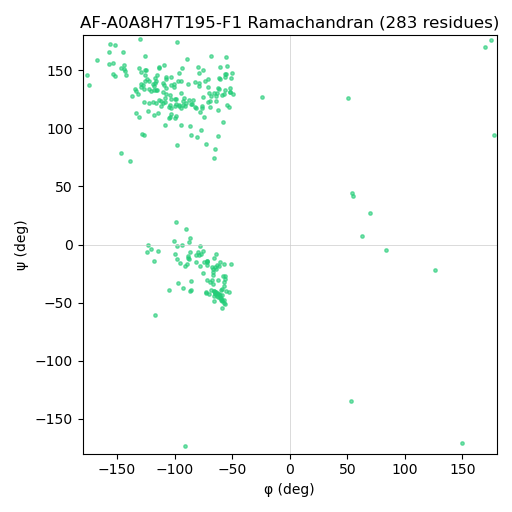183 TRP A CA 1
ATOM 1418 C C . TRP A 1 183 ? 6.008 0.382 -18.814 1.00 85.19 183 TRP A C 1
ATOM 1420 O O . TRP A 1 183 ? 4.877 0.831 -19.005 1.00 85.19 183 TRP A O 1
ATOM 1430 N N . TYR A 1 184 ? 6.801 0.832 -17.846 1.00 76.00 184 TYR A N 1
ATOM 1431 C CA . TYR A 1 184 ? 6.390 1.875 -16.918 1.00 76.00 184 TYR A CA 1
ATOM 1432 C C . TYR A 1 184 ? 7.261 3.120 -17.068 1.00 76.00 184 TYR A C 1
ATOM 1434 O O . TYR A 1 184 ? 8.476 3.064 -16.878 1.00 76.00 184 TYR A O 1
ATOM 1442 N N . SER A 1 185 ? 6.626 4.256 -17.364 1.00 65.75 185 SER A N 1
ATOM 1443 C CA . SER A 1 185 ? 7.275 5.569 -17.331 1.00 65.75 185 SER A CA 1
ATOM 1444 C C . SER A 1 185 ? 6.720 6.387 -16.167 1.00 65.75 185 SER A C 1
ATOM 1446 O O . SER A 1 185 ? 5.510 6.623 -16.086 1.00 65.75 185 SER A O 1
ATOM 1448 N N . ILE A 1 186 ? 7.600 6.819 -15.257 1.00 57.25 186 ILE A N 1
ATOM 1449 C CA . ILE A 1 186 ? 7.253 7.802 -14.222 1.00 57.25 186 ILE A CA 1
ATOM 1450 C C . ILE A 1 186 ? 7.777 9.159 -14.661 1.00 57.25 186 ILE A C 1
ATOM 1452 O O . ILE A 1 186 ? 8.959 9.253 -15.011 1.00 57.25 186 ILE A O 1
ATOM 1456 N N . PRO A 1 187 ? 6.984 10.233 -14.535 1.00 50.81 187 PRO A N 1
ATOM 1457 C CA . PRO A 1 187 ? 7.555 11.566 -14.540 1.00 50.81 187 PRO A CA 1
ATOM 1458 C C . PRO A 1 187 ? 8.608 11.688 -13.428 1.00 50.81 187 PRO A C 1
ATOM 1460 O O . PRO A 1 187 ? 8.354 11.363 -12.267 1.00 50.81 187 PRO A O 1
ATOM 1463 N N . LEU A 1 188 ? 9.796 12.181 -13.784 1.00 47.03 188 LEU A N 1
ATOM 1464 C CA . LEU A 1 188 ? 10.852 12.529 -12.829 1.00 47.03 188 LEU A CA 1
ATOM 1465 C C . LEU A 1 188 ? 10.285 13.424 -11.704 1.00 47.03 188 LEU A C 1
ATOM 1467 O O .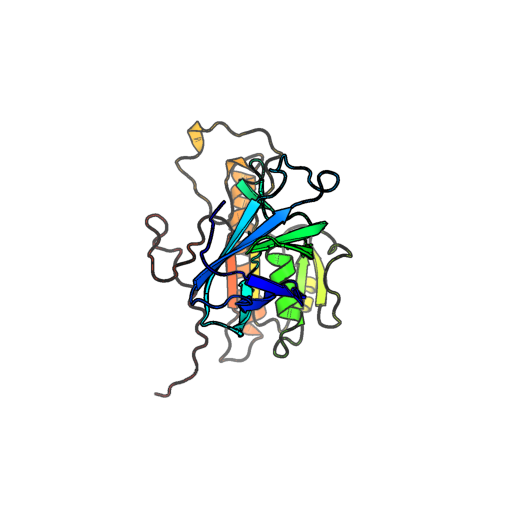 LEU A 1 188 ? 9.362 14.203 -11.960 1.00 47.03 188 LEU A O 1
ATOM 1471 N N . PRO A 1 189 ? 10.785 13.349 -10.457 1.00 42.72 189 PRO A N 1
ATOM 1472 C CA . PRO A 1 189 ? 10.483 14.369 -9.456 1.00 42.72 189 PRO A CA 1
ATOM 1473 C C . PRO A 1 189 ? 11.015 15.727 -9.936 1.00 42.72 189 PRO A C 1
ATOM 1475 O O . PRO A 1 189 ? 12.070 15.790 -10.570 1.00 42.72 189 PRO A O 1
ATOM 1478 N N . ALA A 1 190 ? 10.284 16.808 -9.654 1.00 43.09 190 ALA A N 1
ATOM 1479 C CA . ALA A 1 190 ? 10.653 18.162 -10.053 1.00 43.09 190 ALA A CA 1
ATOM 1480 C C . ALA A 1 190 ? 11.982 18.581 -9.391 1.00 43.09 190 ALA A C 1
ATOM 1482 O O . ALA A 1 190 ? 12.012 19.042 -8.255 1.00 43.09 190 ALA A O 1
ATOM 1483 N N . ARG A 1 191 ? 13.110 18.374 -10.076 1.00 39.91 191 ARG A N 1
ATOM 1484 C CA . ARG A 1 191 ? 14.424 18.922 -9.682 1.00 39.91 191 ARG A CA 1
ATOM 1485 C C . ARG A 1 191 ? 15.075 19.775 -10.770 1.00 39.91 191 ARG A C 1
ATOM 1487 O O . ARG A 1 191 ? 16.153 20.317 -10.551 1.00 39.91 191 ARG A O 1
ATOM 1494 N N . THR A 1 192 ? 14.432 19.929 -11.919 1.00 38.19 192 THR A N 1
ATOM 1495 C CA . THR A 1 192 ? 14.937 20.708 -13.053 1.00 38.19 192 THR A CA 1
ATOM 1496 C C . THR A 1 192 ? 14.195 22.038 -13.136 1.00 38.19 192 THR A C 1
ATOM 1498 O O . THR A 1 192 ? 12.968 22.077 -13.070 1.00 38.19 192 THR A O 1
ATOM 1501 N N . LYS A 1 193 ? 14.956 23.140 -13.218 1.00 37.22 193 LYS A N 1
ATOM 1502 C CA . LYS A 1 193 ? 14.435 24.508 -13.352 1.00 37.22 193 LYS A CA 1
ATOM 1503 C C . LYS A 1 193 ? 13.444 24.576 -14.520 1.00 37.22 193 LYS A C 1
ATOM 1505 O O . LYS A 1 193 ? 13.734 24.081 -15.604 1.00 37.22 193 LYS A O 1
ATOM 1510 N N . ALA A 1 194 ? 12.289 25.177 -14.249 1.00 37.94 194 ALA A N 1
ATOM 1511 C CA . ALA A 1 194 ? 11.142 25.251 -15.140 1.00 37.94 194 ALA A CA 1
ATOM 1512 C C . ALA A 1 194 ? 11.496 25.781 -16.541 1.00 37.94 194 ALA A C 1
ATOM 1514 O O . ALA A 1 194 ? 12.093 26.848 -16.681 1.00 37.94 194 ALA A O 1
ATOM 1515 N N . ILE A 1 195 ? 11.043 25.069 -17.575 1.00 38.44 195 ILE A N 1
ATOM 1516 C CA . ILE A 1 195 ? 10.842 25.641 -18.910 1.00 38.44 195 ILE A CA 1
ATOM 1517 C C . ILE A 1 195 ? 9.629 26.579 -18.822 1.00 38.44 195 ILE A C 1
ATOM 1519 O O . ILE A 1 195 ? 8.617 26.232 -18.210 1.00 38.44 195 ILE A O 1
ATOM 1523 N N . SER A 1 196 ? 9.732 27.768 -19.422 1.00 36.31 196 SER A N 1
ATOM 1524 C CA . SER A 1 196 ? 8.667 28.778 -19.455 1.00 36.31 196 SER A CA 1
ATOM 1525 C C . SER A 1 196 ? 7.313 28.192 -19.895 1.00 36.31 196 SER A C 1
ATOM 1527 O O . SER A 1 196 ? 7.206 27.523 -20.926 1.00 36.31 196 SER A O 1
ATOM 1529 N N . MET A 1 197 ? 6.269 28.474 -19.105 1.00 35.66 197 MET A N 1
ATOM 1530 C CA . MET A 1 197 ? 4.890 27.975 -19.246 1.00 35.66 197 MET A CA 1
ATOM 1531 C C . MET A 1 197 ? 4.226 28.276 -20.602 1.00 35.66 197 MET A C 1
ATOM 1533 O O . MET A 1 197 ? 3.238 27.634 -20.951 1.00 35.66 197 MET A O 1
ATOM 1537 N N . THR A 1 198 ? 4.758 29.209 -21.393 1.00 35.34 198 THR A N 1
ATOM 1538 C CA . THR A 1 198 ? 4.126 29.691 -22.633 1.00 35.34 198 THR A CA 1
ATOM 1539 C C . THR A 1 198 ? 4.162 28.672 -23.788 1.00 35.34 198 THR A C 1
ATOM 1541 O O . THR A 1 198 ? 3.370 28.779 -24.719 1.00 35.34 198 THR A O 1
ATOM 1544 N N . ILE A 1 199 ? 5.015 27.638 -23.732 1.00 38.00 199 ILE A N 1
ATOM 1545 C CA . ILE A 1 199 ? 5.172 26.636 -24.817 1.00 38.00 199 ILE A CA 1
ATOM 1546 C C . ILE A 1 199 ? 4.370 25.338 -24.547 1.00 38.00 199 ILE A C 1
ATOM 1548 O O . ILE A 1 199 ? 4.148 24.526 -25.445 1.00 38.00 199 ILE A O 1
ATOM 1552 N N . VAL A 1 200 ? 3.857 25.146 -23.326 1.00 39.69 200 VAL A N 1
ATOM 1553 C CA . VAL A 1 200 ? 3.303 23.862 -22.838 1.00 39.69 200 VAL A CA 1
ATOM 1554 C C . VAL A 1 200 ? 1.952 23.484 -23.476 1.00 39.69 200 VAL A C 1
ATOM 1556 O O . VAL A 1 200 ? 1.538 22.326 -23.425 1.00 39.69 200 VAL A O 1
ATOM 1559 N N . ASN A 1 201 ? 1.275 24.419 -24.149 1.00 35.91 201 ASN A N 1
ATOM 1560 C CA . ASN A 1 201 ? -0.074 24.201 -24.685 1.00 35.91 201 ASN A CA 1
ATOM 1561 C C . ASN A 1 201 ? -0.160 23.378 -25.985 1.00 35.91 201 ASN A C 1
ATOM 1563 O O . ASN A 1 201 ? -1.273 23.142 -26.449 1.00 35.91 201 ASN A O 1
ATOM 1567 N N . LYS A 1 202 ? 0.951 22.916 -26.582 1.00 34.41 202 LYS A N 1
ATOM 1568 C CA . LYS A 1 202 ? 0.898 22.197 -27.876 1.00 34.41 202 LYS A CA 1
ATOM 1569 C C . LYS A 1 202 ? 1.450 20.768 -27.906 1.00 34.41 202 LYS A C 1
ATOM 1571 O O . LYS A 1 202 ? 1.277 20.103 -28.920 1.00 34.41 202 LYS A O 1
ATOM 1576 N N . THR A 1 203 ? 2.028 20.242 -26.827 1.00 35.47 203 THR A N 1
ATOM 1577 C CA . THR A 1 203 ? 2.596 18.877 -26.831 1.00 35.47 203 THR A CA 1
ATOM 1578 C C . THR A 1 203 ? 2.450 18.192 -25.472 1.00 35.47 203 THR A C 1
ATOM 1580 O O . THR A 1 203 ? 3.393 18.084 -24.691 1.00 35.47 203 THR A O 1
ATOM 1583 N N . ARG A 1 204 ? 1.248 17.681 -25.175 1.00 40.41 204 ARG A N 1
ATOM 1584 C CA . ARG A 1 204 ? 1.068 16.702 -24.092 1.00 40.41 204 ARG A CA 1
ATOM 1585 C C . ARG A 1 204 ? 1.559 15.340 -24.590 1.00 40.41 204 ARG A C 1
ATOM 1587 O O . ARG A 1 204 ? 0.856 14.664 -25.330 1.00 40.41 204 ARG A O 1
ATOM 1594 N N . ALA A 1 205 ? 2.786 14.973 -24.231 1.00 37.19 205 ALA A N 1
ATOM 1595 C CA . ALA A 1 205 ? 3.354 13.665 -24.546 1.00 37.19 205 ALA A CA 1
ATOM 1596 C C . ALA A 1 205 ? 2.828 12.585 -23.578 1.00 37.19 205 ALA A C 1
ATOM 1598 O O . ALA A 1 205 ? 2.734 12.819 -22.372 1.00 37.19 205 ALA A O 1
ATOM 1599 N N . LEU A 1 206 ? 2.517 11.396 -24.104 1.00 40.69 206 LEU A N 1
ATOM 1600 C CA . LEU A 1 206 ? 2.289 10.166 -23.331 1.00 40.69 206 LEU A CA 1
ATOM 1601 C C . LEU A 1 206 ? 3.505 9.899 -22.443 1.00 40.69 206 LEU A C 1
ATOM 1603 O O . LEU A 1 206 ? 4.566 9.731 -23.016 1.00 40.69 206 LEU A O 1
ATOM 1607 N N . GLY A 1 207 ? 3.390 9.841 -21.107 1.00 46.41 207 GLY A N 1
ATOM 1608 C CA . GLY A 1 207 ? 4.490 9.377 -20.236 1.00 46.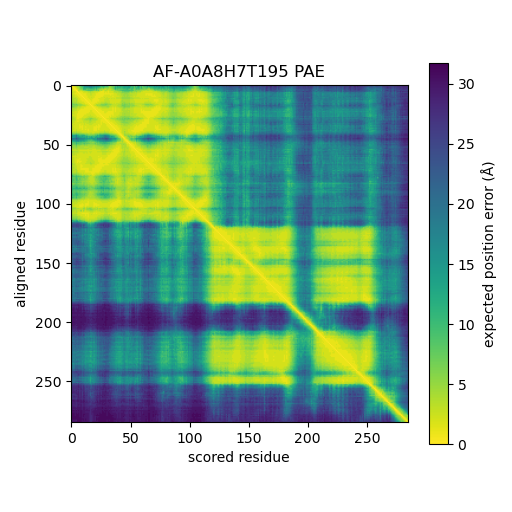41 207 GLY A CA 1
ATOM 1609 C C . GLY A 1 207 ? 4.925 10.309 -19.100 1.00 46.41 207 GLY A C 1
ATOM 1610 O O . GLY A 1 207 ? 5.460 9.815 -18.109 1.00 46.41 207 GLY A O 1
ATOM 1611 N N . GLY A 1 208 ? 4.649 11.618 -19.174 1.00 52.62 208 GLY A N 1
ATOM 1612 C CA . GLY A 1 208 ? 5.010 12.567 -18.113 1.00 52.62 208 GLY A CA 1
ATOM 1613 C C . GLY A 1 208 ? 4.831 14.043 -18.486 1.00 52.62 208 GLY A C 1
ATOM 1614 O O . GLY A 1 208 ? 4.597 14.380 -19.642 1.00 52.62 208 GLY A O 1
ATOM 1615 N N . ILE A 1 209 ? 4.943 14.940 -17.499 1.00 56.44 209 ILE A N 1
ATOM 1616 C CA . ILE A 1 209 ? 4.791 16.391 -17.705 1.00 56.44 209 ILE A CA 1
ATOM 1617 C C . ILE A 1 209 ? 6.073 16.943 -18.367 1.00 56.44 209 ILE A C 1
ATOM 1619 O O . ILE A 1 209 ? 7.137 16.858 -17.744 1.00 56.44 209 ILE A O 1
ATOM 1623 N N . PRO A 1 210 ? 6.013 17.539 -19.579 1.00 61.16 210 PRO A N 1
ATOM 1624 C CA . PRO A 1 210 ? 7.199 18.017 -20.301 1.00 61.16 210 PRO A CA 1
ATOM 1625 C C . PRO A 1 210 ? 8.065 19.011 -19.518 1.00 61.16 210 PRO A C 1
ATOM 1627 O O . PRO A 1 210 ? 9.280 19.020 -19.677 1.00 61.16 210 PRO A O 1
ATOM 1630 N N . SER A 1 211 ? 7.465 19.800 -18.620 1.00 59.16 211 SER A N 1
ATOM 1631 C CA . SER A 1 211 ? 8.180 20.764 -17.772 1.00 59.16 211 SER A CA 1
ATOM 1632 C C . SER A 1 211 ? 9.139 20.132 -16.756 1.00 59.16 211 SER A C 1
ATOM 1634 O O . SER A 1 211 ? 9.943 20.846 -16.166 1.00 59.16 211 SER A O 1
ATOM 1636 N N . ARG A 1 212 ? 9.079 18.808 -16.543 1.00 62.47 212 ARG A N 1
ATOM 1637 C CA . ARG A 1 212 ? 10.000 18.078 -15.654 1.00 62.47 212 ARG A CA 1
ATOM 1638 C C . ARG A 1 212 ? 11.281 17.607 -16.355 1.00 62.47 212 ARG A C 1
ATOM 1640 O O . ARG A 1 212 ? 12.120 16.964 -15.728 1.00 62.47 212 ARG A O 1
ATOM 1647 N N . PHE A 1 213 ? 11.447 17.925 -17.635 1.00 64.38 213 PHE A N 1
ATOM 1648 C CA . PHE A 1 213 ? 12.624 17.593 -18.435 1.00 64.38 213 PHE A CA 1
ATOM 1649 C C . PHE A 1 213 ? 13.442 18.855 -18.738 1.00 64.38 213 PHE A C 1
ATOM 1651 O O . PHE A 1 213 ? 12.879 19.948 -18.733 1.00 64.38 213 PHE A O 1
ATOM 1658 N N . PRO A 1 214 ? 14.759 18.728 -18.986 1.00 73.62 214 PRO A N 1
ATOM 1659 C CA . PRO A 1 214 ? 15.599 19.874 -19.343 1.00 73.62 214 PRO A CA 1
ATOM 1660 C C . PRO A 1 214 ? 15.163 20.544 -20.657 1.00 73.62 214 PRO A C 1
ATOM 1662 O O . PRO A 1 214 ? 15.313 21.753 -20.804 1.00 73.62 214 PRO A O 1
ATOM 1665 N N . ASP A 1 215 ? 14.594 19.775 -21.587 1.00 75.50 215 ASP A N 1
ATOM 1666 C CA . ASP A 1 215 ? 14.123 20.238 -22.890 1.00 75.50 215 ASP A CA 1
ATOM 1667 C C . ASP A 1 215 ? 13.045 19.290 -23.464 1.00 75.50 215 ASP A C 1
ATOM 1669 O O . ASP A 1 215 ? 12.855 18.161 -22.991 1.00 75.50 215 ASP A O 1
ATOM 1673 N N . LEU A 1 216 ? 12.326 19.746 -24.498 1.00 69.50 216 LEU A N 1
ATOM 1674 C CA . LEU A 1 216 ? 11.248 18.981 -25.140 1.00 69.50 216 LEU A CA 1
ATOM 1675 C C . LEU A 1 216 ? 11.740 17.736 -25.888 1.00 69.50 216 LEU A C 1
ATOM 1677 O O . LEU A 1 216 ? 10.996 16.757 -25.971 1.00 69.50 216 LEU A O 1
ATOM 1681 N N . ALA A 1 217 ? 12.961 17.748 -26.428 1.00 73.94 217 ALA A N 1
ATOM 1682 C CA . ALA A 1 217 ? 13.510 16.592 -27.126 1.00 73.94 217 ALA A CA 1
ATOM 1683 C C . ALA A 1 217 ? 13.806 15.467 -26.127 1.00 73.94 217 ALA A C 1
ATOM 1685 O O . ALA A 1 217 ? 13.413 14.327 -26.360 1.00 73.94 217 ALA A O 1
ATOM 1686 N N . THR A 1 218 ? 14.371 15.788 -24.962 1.00 75.56 218 THR A N 1
ATOM 1687 C CA . THR A 1 218 ? 14.550 14.840 -23.856 1.00 75.56 218 THR A CA 1
ATOM 1688 C C . THR A 1 218 ? 13.205 14.335 -23.332 1.00 75.56 218 THR A C 1
ATOM 1690 O O . THR A 1 218 ? 13.051 13.134 -23.098 1.00 75.56 218 THR A O 1
ATOM 1693 N N . ALA A 1 219 ? 12.205 15.215 -23.196 1.00 68.75 219 ALA A N 1
ATOM 1694 C CA . ALA A 1 219 ? 10.854 14.806 -22.814 1.00 68.75 219 ALA A CA 1
ATOM 1695 C C . ALA A 1 219 ? 10.263 13.803 -23.815 1.00 68.75 219 ALA A C 1
ATOM 1697 O O . ALA A 1 219 ? 9.757 12.762 -23.402 1.00 68.75 219 ALA A O 1
ATOM 1698 N N . ARG A 1 220 ? 10.351 14.077 -25.121 1.00 72.44 220 ARG A N 1
ATOM 1699 C CA . ARG A 1 220 ? 9.881 13.174 -26.183 1.00 72.44 220 ARG A CA 1
ATOM 1700 C C . ARG A 1 220 ? 10.644 11.851 -26.173 1.00 72.44 220 ARG A C 1
ATOM 1702 O O . ARG A 1 220 ? 10.014 10.795 -26.193 1.00 72.44 220 ARG A O 1
ATOM 1709 N N . LYS A 1 221 ? 11.971 11.913 -26.045 1.00 80.19 221 LYS A N 1
ATOM 1710 C CA . LYS A 1 221 ? 12.855 10.745 -26.011 1.00 80.19 221 LYS A CA 1
ATOM 1711 C C . LYS A 1 221 ? 12.457 9.767 -24.905 1.00 80.19 221 LYS A C 1
ATOM 1713 O O . LYS A 1 221 ? 12.267 8.583 -25.160 1.00 80.19 221 LYS A O 1
ATOM 1718 N N . VAL A 1 222 ? 12.295 10.269 -23.680 1.00 77.00 222 VAL A N 1
ATOM 1719 C CA . VAL A 1 222 ? 11.998 9.434 -22.503 1.00 77.00 222 VAL A CA 1
ATOM 1720 C C . VAL A 1 222 ? 10.565 8.914 -22.508 1.00 77.00 222 VAL A C 1
ATOM 1722 O O . VAL A 1 222 ? 10.323 7.764 -22.147 1.00 77.00 222 VAL A O 1
ATOM 1725 N N . ASN A 1 223 ? 9.614 9.766 -22.878 1.00 69.81 223 ASN A N 1
ATOM 1726 C CA . ASN A 1 223 ? 8.198 9.472 -22.704 1.00 69.81 223 ASN A CA 1
ATOM 1727 C C . ASN A 1 223 ? 7.614 8.663 -23.874 1.00 69.81 223 ASN A C 1
ATOM 1729 O O . ASN A 1 223 ? 6.735 7.829 -23.655 1.00 69.81 223 ASN A O 1
ATOM 1733 N N . ILE A 1 224 ? 8.139 8.873 -25.088 1.00 73.62 224 ILE A N 1
ATOM 1734 C CA . ILE A 1 224 ? 7.632 8.284 -26.332 1.00 73.62 224 ILE A CA 1
ATOM 1735 C C . ILE A 1 224 ? 8.678 7.366 -26.964 1.00 73.62 224 ILE A C 1
ATOM 1737 O O . ILE A 1 224 ? 8.415 6.175 -27.114 1.00 73.62 224 ILE A O 1
ATOM 1741 N N . ASP A 1 225 ? 9.852 7.896 -27.322 1.00 81.06 225 ASP A N 1
ATOM 1742 C CA . ASP A 1 225 ? 10.763 7.180 -28.227 1.00 81.06 225 ASP A CA 1
ATOM 1743 C C . ASP A 1 225 ? 11.288 5.877 -27.615 1.00 81.06 225 ASP A C 1
ATOM 1745 O O . ASP A 1 225 ? 11.275 4.852 -28.287 1.00 81.06 225 ASP A O 1
ATOM 1749 N N . TYR A 1 226 ? 11.664 5.870 -26.333 1.00 87.31 226 TYR A N 1
ATOM 1750 C CA . TYR A 1 226 ? 12.098 4.639 -25.661 1.00 87.31 226 TYR A CA 1
ATOM 1751 C C . TYR A 1 226 ? 11.026 3.546 -25.671 1.00 87.31 226 TYR A C 1
ATOM 1753 O O . TYR A 1 226 ? 11.312 2.409 -26.030 1.00 87.31 226 TYR A O 1
ATOM 1761 N N . ALA A 1 227 ? 9.787 3.884 -25.304 1.00 85.19 227 ALA A N 1
ATOM 1762 C CA . ALA A 1 227 ? 8.699 2.911 -25.277 1.00 85.19 227 ALA A CA 1
ATOM 1763 C C . ALA A 1 227 ? 8.357 2.413 -26.686 1.00 85.19 227 ALA A C 1
ATOM 1765 O O . ALA A 1 227 ? 8.118 1.225 -26.883 1.00 85.19 227 ALA A O 1
ATOM 1766 N N . PHE A 1 228 ? 8.360 3.319 -27.666 1.00 82.56 228 PHE A N 1
ATOM 1767 C CA . PHE A 1 228 ? 8.073 2.997 -29.056 1.00 82.56 228 PHE A CA 1
ATOM 1768 C C . PHE A 1 228 ? 9.136 2.078 -29.663 1.00 82.56 228 PHE A C 1
ATOM 1770 O O . PHE A 1 228 ? 8.790 1.057 -30.253 1.00 82.56 228 PHE A O 1
ATOM 1777 N N . VAL A 1 229 ? 10.422 2.405 -29.492 1.00 88.75 229 VAL A N 1
ATOM 1778 C CA . VAL A 1 229 ? 11.525 1.578 -29.997 1.00 88.75 229 VAL A CA 1
ATOM 1779 C C . VAL A 1 229 ? 11.518 0.211 -29.323 1.00 88.75 229 VAL A C 1
ATOM 1781 O O . VAL A 1 229 ? 11.595 -0.793 -30.025 1.00 88.75 229 VAL A O 1
ATOM 1784 N N . ALA A 1 230 ? 11.333 0.151 -28.002 1.00 90.44 230 ALA A N 1
ATOM 1785 C CA . ALA A 1 230 ? 11.200 -1.111 -27.281 1.00 90.44 230 ALA A CA 1
ATOM 1786 C C . ALA A 1 230 ? 10.052 -1.967 -27.827 1.00 90.44 230 ALA A C 1
ATOM 1788 O O . ALA A 1 230 ? 10.249 -3.134 -28.150 1.00 90.44 230 ALA A O 1
ATOM 1789 N N . ALA A 1 231 ? 8.857 -1.384 -27.970 1.00 88.31 231 ALA A N 1
ATOM 1790 C CA . ALA A 1 231 ? 7.688 -2.091 -28.479 1.00 88.31 231 ALA A CA 1
ATOM 1791 C C . ALA A 1 231 ? 7.921 -2.615 -29.897 1.00 88.31 231 ALA A C 1
ATOM 1793 O O . ALA A 1 231 ? 7.653 -3.784 -30.163 1.00 88.31 231 ALA A O 1
ATOM 1794 N N . LYS A 1 232 ? 8.465 -1.773 -30.783 1.00 88.62 232 LYS A N 1
ATOM 1795 C CA . LYS A 1 232 ? 8.784 -2.153 -32.159 1.00 88.62 232 LYS A CA 1
ATOM 1796 C C . LYS A 1 232 ? 9.772 -3.315 -32.189 1.00 88.62 232 LYS A C 1
ATOM 1798 O O . LYS A 1 232 ? 9.464 -4.352 -32.766 1.00 88.62 232 LYS A O 1
ATOM 1803 N N . VAL A 1 233 ? 10.912 -3.167 -31.515 1.00 92.44 233 VAL A N 1
ATOM 1804 C CA . VAL A 1 233 ? 11.956 -4.194 -31.481 1.00 92.44 233 VAL A CA 1
ATOM 1805 C C . VAL A 1 233 ? 11.410 -5.494 -30.897 1.00 92.44 233 VAL A C 1
ATOM 1807 O O . VAL A 1 233 ? 11.595 -6.545 -31.500 1.00 92.44 233 VAL A O 1
ATOM 1810 N N . PHE A 1 234 ? 10.701 -5.461 -29.768 1.00 91.62 234 PHE A N 1
ATOM 1811 C CA . PHE A 1 234 ? 10.185 -6.678 -29.133 1.00 91.62 234 PHE A CA 1
ATOM 1812 C C . PHE A 1 234 ? 9.128 -7.380 -29.981 1.00 91.62 234 PHE A C 1
ATOM 1814 O O . PHE A 1 234 ? 9.149 -8.602 -30.091 1.00 91.62 234 PHE A O 1
ATOM 1821 N N . VAL A 1 235 ? 8.233 -6.637 -30.628 1.00 87.25 235 VAL A N 1
ATOM 1822 C CA . VAL A 1 235 ? 7.254 -7.235 -31.541 1.00 87.25 235 VAL A CA 1
ATOM 1823 C C . VAL A 1 235 ? 7.949 -7.852 -32.756 1.00 87.25 235 VAL A C 1
ATOM 1825 O O . VAL A 1 235 ? 7.633 -8.982 -33.110 1.00 87.25 235 VAL A O 1
ATOM 1828 N N . GLU A 1 236 ? 8.916 -7.164 -33.361 1.00 89.38 236 GLU A N 1
ATOM 1829 C CA . GLU A 1 236 ? 9.622 -7.647 -34.557 1.00 89.38 236 GLU A CA 1
ATOM 1830 C C . GLU A 1 236 ? 10.540 -8.843 -34.266 1.00 89.38 236 GLU A C 1
ATOM 1832 O O . GLU A 1 236 ? 10.705 -9.708 -35.121 1.00 89.38 236 GLU A O 1
ATOM 1837 N N . THR A 1 237 ? 11.127 -8.910 -33.069 1.00 91.38 237 THR A N 1
ATOM 1838 C CA . THR A 1 237 ? 12.165 -9.903 -32.737 1.00 91.38 237 THR A CA 1
ATOM 1839 C C . THR A 1 237 ? 11.677 -11.038 -31.851 1.00 91.38 237 THR A C 1
ATOM 1841 O O . THR A 1 237 ? 12.073 -12.179 -32.078 1.00 91.38 237 THR A O 1
ATOM 1844 N N . LEU A 1 238 ? 10.817 -10.761 -30.866 1.00 89.56 238 LEU A N 1
ATOM 1845 C CA . LEU A 1 238 ? 10.338 -11.757 -29.902 1.00 89.56 238 LEU A CA 1
ATOM 1846 C C . LEU A 1 238 ? 9.031 -12.399 -30.361 1.00 89.56 238 LEU A C 1
ATOM 1848 O O . LEU A 1 238 ? 8.859 -13.600 -30.185 1.00 89.56 238 LEU A O 1
ATOM 1852 N N . SER A 1 239 ? 8.120 -11.646 -30.993 1.00 87.50 239 SER A N 1
ATOM 1853 C CA . SER A 1 239 ? 6.838 -12.218 -31.434 1.00 87.50 239 SER A CA 1
ATOM 1854 C C . SER A 1 239 ? 6.983 -13.391 -32.412 1.00 87.50 239 SER A C 1
ATOM 1856 O O . SER A 1 239 ? 6.215 -14.335 -32.252 1.00 87.50 239 SER A O 1
ATOM 1858 N N . PRO A 1 240 ? 7.928 -13.403 -33.378 1.00 89.44 240 PRO A N 1
ATOM 1859 C CA . PRO A 1 240 ? 8.116 -14.554 -34.270 1.00 89.44 240 PRO A CA 1
ATOM 1860 C C . PRO A 1 240 ? 8.638 -15.813 -33.569 1.00 89.44 240 PRO A C 1
ATOM 1862 O O . PRO A 1 240 ? 8.530 -16.906 -34.113 1.00 89.44 240 PRO A O 1
ATOM 1865 N N . GLN A 1 241 ? 9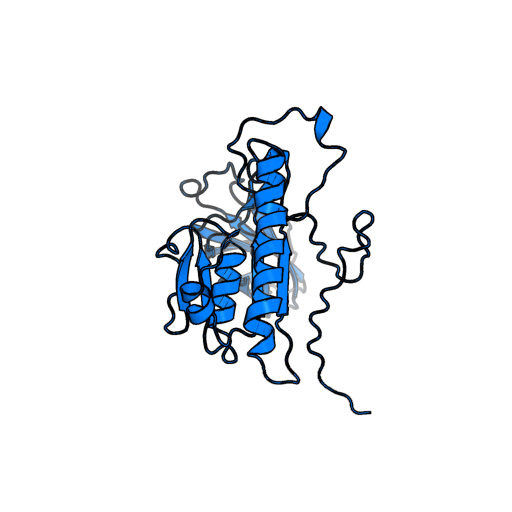.229 -15.665 -32.380 1.00 87.94 241 GLN A N 1
ATOM 1866 C CA . GLN A 1 241 ? 9.709 -16.786 -31.568 1.00 87.94 241 GLN A CA 1
ATOM 1867 C C . GLN A 1 241 ? 8.574 -17.431 -30.764 1.00 87.94 241 GLN A C 1
ATOM 1869 O O . GLN A 1 241 ? 8.732 -18.526 -30.224 1.00 87.94 241 GLN A O 1
ATOM 1874 N N . LEU A 1 242 ? 7.432 -16.747 -30.657 1.00 83.25 242 LEU A N 1
ATOM 1875 C CA . LEU A 1 242 ? 6.237 -17.293 -30.037 1.00 83.25 242 LEU A CA 1
ATOM 1876 C C . LEU A 1 242 ? 5.539 -18.231 -31.031 1.00 83.25 242 LEU A C 1
ATOM 1878 O O . LEU A 1 242 ? 5.588 -18.026 -32.241 1.00 83.25 242 LEU A O 1
ATOM 1882 N N . GLY A 1 243 ? 4.886 -19.277 -30.516 1.00 82.69 243 GLY A N 1
ATOM 1883 C CA . GLY A 1 243 ? 4.113 -20.202 -31.352 1.00 82.69 243 GLY A CA 1
ATOM 1884 C C . GLY A 1 243 ? 3.046 -19.482 -32.199 1.00 82.69 243 GLY A C 1
ATOM 1885 O O . GLY A 1 243 ? 2.647 -18.371 -31.850 1.00 82.69 243 GLY A O 1
ATOM 1886 N N . PRO A 1 244 ? 2.539 -20.115 -33.272 1.00 79.94 244 PRO A N 1
ATOM 1887 C CA . PRO A 1 244 ? 1.709 -19.467 -34.298 1.00 79.94 244 PRO A CA 1
ATOM 1888 C C . PRO A 1 244 ? 0.450 -18.764 -33.759 1.00 79.94 244 PRO A C 1
ATOM 1890 O O . PRO A 1 244 ? 0.004 -17.775 -34.336 1.00 79.94 244 PRO A O 1
ATOM 1893 N N . ASP A 1 245 ? -0.083 -19.220 -32.623 1.00 83.69 245 ASP A N 1
ATOM 1894 C CA . ASP A 1 245 ? -1.290 -18.667 -31.994 1.00 83.69 245 ASP A CA 1
ATOM 1895 C C . ASP A 1 245 ? -1.009 -17.591 -30.929 1.00 83.69 245 ASP A C 1
ATOM 1897 O O . ASP A 1 245 ? -1.929 -17.055 -30.303 1.00 83.69 245 ASP A O 1
ATOM 1901 N N . LYS A 1 246 ? 0.263 -17.267 -30.678 1.00 79.88 246 LYS A N 1
ATOM 1902 C CA . LYS A 1 246 ? 0.681 -16.326 -29.636 1.00 79.88 246 LYS A CA 1
ATOM 1903 C C . LYS A 1 246 ? 1.203 -15.029 -30.247 1.00 79.88 246 LYS A C 1
ATOM 1905 O O . LYS A 1 246 ? 1.985 -15.017 -31.188 1.00 79.88 246 LYS A O 1
ATOM 1910 N N . LYS A 1 247 ? 0.793 -13.908 -29.651 1.00 81.62 247 LYS A N 1
ATOM 1911 C CA . LYS A 1 247 ? 1.291 -12.566 -29.978 1.00 81.62 247 LYS A CA 1
ATOM 1912 C C . LYS A 1 247 ? 2.001 -11.977 -28.772 1.00 81.62 247 LYS A C 1
ATOM 1914 O O . LYS A 1 247 ? 1.516 -12.120 -27.647 1.00 81.62 247 LYS A O 1
ATOM 1919 N N . PHE A 1 248 ? 3.107 -11.280 -29.014 1.00 86.75 248 PHE A N 1
ATOM 1920 C CA . PHE A 1 248 ? 3.807 -10.564 -27.955 1.00 86.75 248 PHE A CA 1
ATOM 1921 C C . PHE A 1 248 ? 2.932 -9.424 -27.416 1.00 86.75 248 PHE A C 1
ATOM 1923 O O . PHE A 1 248 ? 2.386 -8.627 -28.182 1.00 86.75 248 PHE A O 1
ATOM 1930 N N . ARG A 1 249 ? 2.784 -9.334 -26.090 1.00 88.00 249 ARG A N 1
ATOM 1931 C CA . ARG A 1 249 ? 1.934 -8.325 -25.437 1.00 88.00 249 ARG A CA 1
ATOM 1932 C C . ARG A 1 249 ? 2.769 -7.196 -24.846 1.00 88.00 249 ARG A C 1
ATOM 1934 O O . ARG A 1 249 ? 3.456 -7.394 -23.853 1.00 88.00 249 ARG A O 1
ATOM 1941 N N . PHE A 1 250 ? 2.659 -5.992 -25.397 1.00 85.31 250 PHE A N 1
ATOM 1942 C CA . PHE A 1 250 ? 3.319 -4.806 -24.846 1.00 85.31 250 PHE A CA 1
ATOM 1943 C C . PHE A 1 250 ? 2.306 -3.920 -24.107 1.00 85.31 250 PHE A C 1
ATOM 1945 O O . PHE A 1 250 ? 1.440 -3.301 -24.722 1.00 85.31 250 PHE A O 1
ATOM 1952 N N . LEU A 1 251 ? 2.400 -3.865 -22.779 1.00 82.56 251 LEU A N 1
ATOM 1953 C CA . LEU A 1 251 ? 1.558 -3.038 -21.918 1.00 82.56 251 LEU A CA 1
ATOM 1954 C C . LEU A 1 251 ? 2.306 -1.757 -21.546 1.00 82.56 251 LEU A C 1
ATOM 1956 O O . LEU A 1 251 ? 3.246 -1.797 -20.757 1.00 82.56 251 LEU A O 1
ATOM 1960 N N . TYR A 1 252 ? 1.862 -0.616 -22.068 1.00 76.00 252 TYR A N 1
ATOM 1961 C CA . TYR A 1 252 ? 2.384 0.691 -21.674 1.00 76.00 252 TYR A CA 1
ATOM 1962 C C . TYR A 1 252 ? 1.550 1.292 -20.539 1.00 76.00 252 TYR A C 1
ATOM 1964 O O . TYR A 1 252 ? 0.341 1.477 -20.673 1.00 76.00 252 TYR A O 1
ATOM 1972 N N . VAL A 1 253 ? 2.204 1.624 -19.428 1.00 71.00 253 VAL A N 1
ATOM 1973 C CA . VAL A 1 253 ? 1.587 2.236 -18.249 1.00 71.00 253 VAL A CA 1
ATOM 1974 C C . VAL A 1 253 ? 2.203 3.618 -18.029 1.00 71.00 253 VAL A C 1
ATOM 1976 O O . VAL A 1 253 ? 3.373 3.742 -17.659 1.00 71.00 253 VAL A O 1
ATOM 1979 N N . SER A 1 254 ? 1.404 4.669 -18.230 1.00 62.62 254 SER A N 1
ATOM 1980 C CA . SER A 1 254 ? 1.761 6.042 -17.856 1.00 62.62 254 SER A CA 1
ATOM 1981 C C . SER A 1 254 ? 1.078 6.423 -16.548 1.00 62.62 254 SER A C 1
ATOM 1983 O O . SER A 1 254 ? -0.090 6.116 -16.353 1.00 62.62 254 SER A O 1
ATOM 1985 N N . GLY A 1 255 ? 1.792 7.103 -15.648 1.00 49.06 255 GLY A N 1
ATOM 1986 C CA . GLY A 1 255 ? 1.223 7.581 -14.383 1.00 49.06 255 GLY A CA 1
ATOM 1987 C C . GLY A 1 255 ? 0.385 8.863 -14.488 1.00 49.06 255 GLY A C 1
ATOM 1988 O O . GLY A 1 255 ? -0.244 9.247 -13.505 1.00 49.06 255 GLY A O 1
ATOM 1989 N N . HIS A 1 256 ? 0.381 9.552 -15.634 1.00 45.69 256 HIS A N 1
ATOM 1990 C CA . HIS A 1 256 ? -0.329 10.823 -15.800 1.00 45.69 256 HIS A CA 1
ATOM 1991 C C . HIS A 1 256 ? -1.671 10.588 -16.513 1.00 45.69 256 HIS A C 1
ATOM 1993 O O . HIS A 1 256 ? -1.689 10.015 -17.596 1.00 45.69 256 HIS A O 1
ATOM 1999 N N . ALA A 1 257 ? -2.774 11.040 -15.903 1.00 41.25 257 ALA A N 1
ATOM 2000 C CA . ALA A 1 257 ? -4.150 10.934 -16.418 1.00 41.25 257 ALA A CA 1
ATOM 2001 C C . ALA A 1 257 ? -4.787 9.522 -16.467 1.00 41.25 257 ALA A C 1
ATOM 2003 O O . ALA A 1 257 ? -5.702 9.286 -17.252 1.00 41.25 257 ALA A O 1
ATOM 2004 N N . VAL A 1 258 ? -4.366 8.591 -15.599 1.00 41.72 258 VAL A N 1
ATOM 2005 C CA . VAL A 1 258 ? -5.086 7.313 -15.424 1.00 41.72 258 VAL A CA 1
ATOM 2006 C C . VAL A 1 258 ? -6.372 7.555 -14.635 1.00 41.72 258 VAL A C 1
ATOM 2008 O O . VAL A 1 258 ? -6.324 7.829 -13.434 1.00 41.72 258 VAL A O 1
ATOM 2011 N N . ASP A 1 259 ? -7.518 7.444 -15.304 1.00 37.66 259 ASP A N 1
ATOM 2012 C CA . ASP A 1 259 ? -8.825 7.417 -14.646 1.00 37.66 259 ASP A CA 1
ATOM 2013 C C . ASP A 1 259 ? -9.079 6.013 -14.065 1.00 37.66 259 ASP A C 1
ATOM 2015 O O . ASP A 1 259 ? -8.768 4.997 -14.692 1.00 37.66 259 ASP A O 1
ATOM 2019 N N . ARG A 1 260 ? -9.600 5.939 -12.834 1.00 37.25 260 ARG A N 1
ATOM 2020 C CA . ARG A 1 260 ? -9.950 4.656 -12.192 1.00 37.25 260 ARG A CA 1
ATOM 2021 C C . ARG A 1 260 ? -11.229 4.069 -12.767 1.00 37.25 260 ARG A C 1
ATOM 2023 O O . ARG A 1 260 ? -11.448 2.864 -12.664 1.00 37.25 260 ARG A O 1
ATOM 2030 N N . ASP A 1 261 ? -12.076 4.924 -13.323 1.00 39.94 261 ASP A N 1
ATOM 2031 C CA . ASP A 1 261 ? -13.306 4.520 -13.968 1.00 39.94 261 ASP A CA 1
ATOM 2032 C C . ASP A 1 261 ? -13.022 4.161 -15.429 1.00 39.94 261 ASP A C 1
ATOM 2034 O O . ASP A 1 261 ? -13.015 5.009 -16.319 1.00 39.94 261 ASP A O 1
ATOM 2038 N N . LEU A 1 262 ? -12.787 2.868 -15.666 1.00 39.44 262 LEU A N 1
ATOM 2039 C CA . LEU A 1 262 ? -12.496 2.318 -16.993 1.00 39.44 262 LEU A CA 1
ATOM 2040 C C . LEU A 1 262 ? -13.664 2.466 -17.986 1.00 39.44 262 LEU A C 1
ATOM 2042 O O . LEU A 1 262 ? -13.492 2.159 -19.164 1.00 39.44 262 LEU A O 1
ATOM 2046 N N . SER A 1 263 ? -14.846 2.897 -17.528 1.00 45.19 263 SER A N 1
ATOM 2047 C CA . SER A 1 263 ? -16.009 3.157 -18.381 1.00 45.19 263 SER A CA 1
ATOM 2048 C C . SER A 1 263 ? -16.046 4.582 -18.944 1.00 45.19 263 SER A C 1
ATOM 2050 O O . SER A 1 263 ? -16.811 4.857 -19.869 1.00 45.19 263 SER A O 1
ATOM 2052 N N . LYS A 1 264 ? -15.216 5.497 -18.424 1.00 39.81 264 LYS A N 1
ATOM 2053 C CA . LYS A 1 264 ? -15.173 6.888 -18.879 1.00 39.81 264 LYS A CA 1
ATOM 2054 C C . LYS A 1 264 ? -14.222 7.067 -20.049 1.00 39.81 264 LYS A C 1
ATOM 2056 O O . LYS A 1 264 ? -13.028 6.800 -19.956 1.00 39.81 264 LYS A O 1
ATOM 2061 N N . GLN A 1 265 ? -14.750 7.615 -21.138 1.00 43.06 265 GLN A N 1
ATOM 2062 C CA . GLN A 1 265 ? -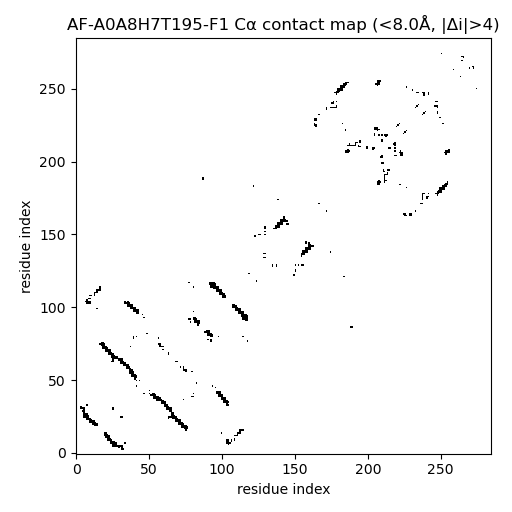13.948 8.016 -22.285 1.00 43.06 265 GLN A CA 1
ATOM 2063 C C . GLN A 1 265 ? -13.190 9.318 -21.964 1.00 43.06 265 GLN A C 1
ATOM 2065 O O . GLN A 1 265 ? -13.780 10.312 -21.530 1.00 43.06 265 GLN A O 1
ATOM 2070 N N . HIS A 1 266 ? -11.868 9.326 -22.146 1.00 41.16 266 HIS A N 1
ATOM 2071 C CA . HIS A 1 266 ? -11.024 10.459 -21.780 1.00 41.16 266 HIS A CA 1
ATOM 2072 C C . HIS A 1 266 ? -11.148 11.570 -22.830 1.00 41.16 266 HIS A C 1
ATOM 2074 O O . HIS A 1 266 ? -10.687 11.419 -23.959 1.00 41.16 266 HIS A O 1
ATOM 2080 N N . ARG A 1 267 ? -11.707 12.724 -22.435 1.00 37.53 267 ARG A N 1
ATOM 2081 C CA . ARG A 1 267 ? -12.068 13.874 -23.303 1.00 37.53 267 ARG A CA 1
ATOM 2082 C C . ARG A 1 267 ? -10.978 14.409 -24.247 1.00 37.53 267 ARG A C 1
ATOM 2084 O O . ARG A 1 267 ? -11.299 15.169 -25.150 1.00 37.53 267 ARG A O 1
ATOM 2091 N N . PHE A 1 268 ? -9.711 14.073 -24.017 1.00 35.81 268 PHE A N 1
ATOM 2092 C CA . PHE A 1 268 ? -8.560 14.637 -24.741 1.00 35.81 268 PHE A CA 1
ATOM 2093 C C . PHE A 1 268 ? -7.662 13.600 -25.417 1.00 35.81 268 PHE A C 1
ATOM 2095 O O . PHE A 1 268 ? -6.730 13.974 -26.119 1.00 35.81 268 PHE A O 1
ATOM 2102 N N . PHE A 1 269 ? -7.918 12.312 -25.189 1.00 39.56 269 PHE A N 1
ATOM 2103 C CA . PHE A 1 269 ? -7.129 11.229 -25.761 1.00 39.56 269 PHE A CA 1
ATOM 2104 C C . PHE A 1 269 ? -8.082 10.126 -26.212 1.00 39.56 269 PHE A C 1
ATOM 2106 O O . PHE A 1 269 ? -8.171 9.075 -25.580 1.00 39.56 269 PHE A O 1
ATOM 2113 N N . ASN A 1 270 ? -8.816 10.391 -27.295 1.00 40.28 270 ASN A N 1
ATOM 2114 C CA . ASN A 1 270 ? -9.746 9.415 -27.868 1.00 40.28 270 ASN A CA 1
ATOM 2115 C C . ASN A 1 270 ? -9.040 8.100 -28.250 1.00 40.28 270 ASN A C 1
ATOM 2117 O O . ASN A 1 270 ? -9.662 7.047 -28.164 1.00 40.28 270 ASN A O 1
ATOM 2121 N N . ASP A 1 271 ? -7.736 8.154 -28.554 1.00 37.09 271 ASP A N 1
ATOM 2122 C CA . ASP A 1 271 ? -6.916 6.985 -28.899 1.00 37.09 271 ASP A CA 1
ATOM 2123 C C . ASP A 1 271 ? -6.273 6.294 -27.679 1.00 37.09 271 ASP A C 1
ATOM 2125 O O . ASP A 1 271 ? -5.735 5.196 -27.802 1.00 37.09 271 ASP A O 1
ATOM 2129 N N . ALA A 1 272 ? -6.299 6.909 -26.486 1.00 37.00 272 ALA A N 1
ATOM 2130 C CA . ALA A 1 272 ? -5.615 6.370 -25.301 1.00 37.00 272 ALA A CA 1
ATOM 2131 C C . ALA A 1 272 ? -6.480 5.431 -24.443 1.00 37.00 272 ALA A C 1
ATOM 2133 O O . ALA A 1 272 ? -6.092 5.106 -23.321 1.00 37.00 272 ALA A O 1
ATOM 2134 N N . ILE A 1 273 ? -7.627 4.958 -24.941 1.00 38.06 273 ILE A N 1
ATOM 2135 C CA . ILE A 1 273 ? -8.457 3.985 -24.220 1.00 38.06 273 ILE A CA 1
ATOM 2136 C C . ILE A 1 273 ? -8.780 2.796 -25.116 1.00 38.06 273 ILE A C 1
ATOM 2138 O O . ILE A 1 273 ? -9.743 2.811 -25.871 1.00 38.06 273 ILE A O 1
ATOM 2142 N N . HIS A 1 274 ? -7.973 1.745 -24.985 1.00 34.41 274 HIS A N 1
ATOM 2143 C CA . HIS A 1 274 ? -8.426 0.418 -24.559 1.00 34.41 274 HIS A CA 1
ATOM 2144 C C . HIS A 1 274 ? -7.235 -0.549 -24.597 1.00 34.41 274 HIS A C 1
ATOM 2146 O O . HIS A 1 274 ? -6.990 -1.215 -25.596 1.00 34.41 274 HIS A O 1
ATOM 2152 N N . ILE A 1 275 ? -6.546 -0.731 -23.470 1.00 34.16 275 ILE A N 1
ATOM 2153 C CA . ILE A 1 275 ? -6.088 -2.085 -23.144 1.00 34.16 275 ILE A CA 1
ATOM 2154 C C . ILE A 1 275 ? -7.128 -2.619 -22.173 1.00 34.16 275 ILE A C 1
ATOM 2156 O O . ILE A 1 275 ? -7.018 -2.486 -20.956 1.00 34.16 275 ILE A O 1
ATOM 2160 N N . LYS A 1 276 ? -8.203 -3.184 -22.737 1.00 25.16 276 LYS A N 1
ATOM 2161 C CA . LYS A 1 276 ? -8.982 -4.186 -22.014 1.00 25.16 276 LYS A CA 1
ATOM 2162 C C . LYS A 1 276 ? -7.959 -5.233 -21.575 1.00 25.16 276 LYS A C 1
ATOM 2164 O O . LYS A 1 276 ? -7.324 -5.861 -22.418 1.00 25.16 276 LYS A O 1
ATOM 2169 N N . VAL A 1 277 ? -7.798 -5.430 -20.270 1.00 28.73 277 VAL A N 1
ATOM 2170 C CA . VAL A 1 277 ? -7.326 -6.718 -19.763 1.00 28.73 277 VAL A CA 1
ATOM 2171 C C . VAL A 1 277 ? -8.434 -7.705 -20.110 1.00 28.73 277 VAL A C 1
ATOM 2173 O O . VAL A 1 277 ? -9.336 -7.965 -19.321 1.00 28.73 277 VAL A O 1
ATOM 2176 N N . SER A 1 278 ? -8.434 -8.190 -21.346 1.00 22.80 278 SER A N 1
ATOM 2177 C CA . SER A 1 278 ? -9.199 -9.360 -21.727 1.00 22.80 278 SER A CA 1
ATOM 2178 C C . SER A 1 278 ? -8.476 -10.550 -21.103 1.00 22.80 278 SER A C 1
ATOM 2180 O O . SER A 1 278 ? -7.655 -11.211 -21.732 1.00 22.80 278 SER A O 1
ATOM 2182 N N . LEU A 1 279 ? -8.807 -10.846 -19.847 1.00 26.16 279 LEU A N 1
ATOM 2183 C CA . LEU A 1 279 ? -8.969 -12.238 -19.443 1.00 26.16 279 LEU A CA 1
ATOM 2184 C C . LEU A 1 279 ? -10.180 -12.765 -20.228 1.00 26.16 279 LEU A C 1
ATOM 2186 O O . LEU A 1 279 ? -11.287 -12.841 -19.708 1.00 26.16 279 LEU A O 1
ATOM 2190 N N . LEU A 1 280 ? -9.998 -13.019 -21.525 1.00 22.66 280 LEU A N 1
ATOM 2191 C CA . LEU A 1 280 ? -10.999 -13.711 -22.325 1.00 22.66 280 LEU A CA 1
ATOM 2192 C C . LEU A 1 280 ? -10.834 -15.203 -22.051 1.00 22.66 280 LEU A C 1
ATOM 2194 O O . LEU A 1 280 ? -10.038 -15.889 -22.686 1.00 22.66 280 LEU A O 1
ATOM 2198 N N . PHE A 1 281 ? -11.598 -15.682 -21.073 1.00 25.50 281 PHE A N 1
ATOM 2199 C CA . PHE A 1 281 ? -12.126 -17.035 -21.122 1.00 25.50 281 PHE A CA 1
ATOM 2200 C C . PHE A 1 281 ? -13.176 -17.100 -22.247 1.00 25.50 281 PHE A C 1
ATOM 2202 O O . PHE A 1 281 ? -14.128 -16.325 -22.240 1.00 25.50 281 PHE A O 1
ATOM 2209 N N . SER A 1 282 ? -12.949 -18.025 -23.187 1.00 25.73 282 SER A N 1
ATOM 2210 C CA . SER A 1 282 ? -13.895 -18.711 -24.093 1.00 25.73 282 SER A CA 1
ATOM 2211 C C . SER A 1 282 ? -14.908 -17.904 -24.930 1.00 25.73 282 SER A C 1
ATOM 2213 O O . SER A 1 282 ? -15.827 -17.290 -24.399 1.00 25.73 282 SER A O 1
ATOM 2215 N N . SER A 1 283 ? -14.918 -18.121 -26.249 1.00 24.19 283 SER A N 1
ATOM 2216 C CA . SER A 1 283 ? -15.864 -19.079 -26.858 1.00 24.19 283 SER A CA 1
ATOM 2217 C C . SER A 1 283 ? -15.623 -19.279 -28.362 1.00 24.19 283 SER A C 1
ATOM 2219 O O . SER A 1 283 ? -15.343 -18.350 -29.109 1.00 24.19 283 SER A O 1
ATOM 2221 N N . ILE A 1 284 ? -15.701 -20.558 -28.718 1.00 29.42 284 ILE A N 1
ATOM 2222 C CA . ILE A 1 284 ? -16.002 -21.200 -30.000 1.00 29.42 284 ILE A CA 1
ATOM 2223 C C . ILE A 1 284 ? -16.833 -20.334 -30.967 1.00 29.42 284 ILE A C 1
ATOM 2225 O O . ILE A 1 284 ? -17.946 -19.947 -30.616 1.00 29.42 284 ILE A O 1
ATOM 2229 N N . SER A 1 285 ? -16.332 -20.165 -32.197 1.00 27.98 285 SER A N 1
ATOM 2230 C CA . SER A 1 285 ? -16.997 -20.531 -33.467 1.00 27.98 285 SER A CA 1
ATOM 2231 C C . SER A 1 285 ? -16.022 -20.365 -34.628 1.00 27.98 285 SER A C 1
ATOM 2233 O O . SER A 1 285 ? -15.511 -19.230 -34.768 1.00 27.98 285 SER A O 1
#

Nearest PDB structures (foldseek):
  7ms2-assembly1_B  TM=9.061E-01  e=3.208E-11  Acetivibrio thermocellus AD2
  4i3g-assembly2_B  TM=8.873E-01  e=3.632E-11  Streptomyces venezuelae
  5wab-assembly1_A  TM=8.035E-01  e=4.653E-11  Bifidobacterium adolescentis ATCC 15703
  4i8d-assembly1_A  TM=8.786E-01  e=1.032E-09  Trichoderma reesei
  7pjj-assembly1_A  TM=8.683E-01  e=6.689E-10  Streptomyces scabiei 87.22

pLDDT: mean 76.37, std 21.39, range [22.66, 98.38]

InterPro domains:
  IPR013783 Immunoglobulin-like fold [G3DSA:2.60.40.10] (3-115)
  IPR026891 Fibronectin type III-like domain [PF14310] (34-101)
  IPR026891 Fibronectin type III-like domain [SM01217] (34-107)
  IPR050288 Cellulose-degrading glycosyl hydrolase 3 [PTHR42715] (1-102)

Secondary structure (DSSP, 8-state):
----SS-EEEEEEEEETTEEEEEEEE-SSS-EEEEEEEEEEE-TTT-SS---S-EEEEEEEEEE-TT-EEEEEEE--TTSSEEEETTTTEEEE--EEEEEEEEETTEEEEEEEEEPP---HHHHHHHHHHH-TT---EEEEESSPPPTTSPP-TTEEEEE-S-TT---HHHHHHTTT--EEEEEEPPPPS-SPPPPGGGGGG---TTS-GGGSSSHHHHHIIIIIHHHHHHHHHHHHTGGGS-TT---EEEEEESSS--S-TTS--TT-TTS-------------

Sequence (285 aa):
HGLSYTTFALRDLKVSSKGIQVVIENTGNMSGSEVLQLYISADREISSFKRPVKELKGFEKVRLEPQQVLTVKISIDKYSTAVWDENRDAWACEKGQYTALLFGGNQCLKGTHRAENSRMIGTEVLAQSINNPSLTEIVVLSRRPLPSSHPTSPKVKTLIIEDFLTYPASLLQDLSGAEACIWYSIPLPARTKAISMTIVNKTRALGGIPSRFPDLATARKVNIDYAFVAAKVFVETLSPQLGPDKKFRFLYVSGHAVDRDLSKQHRFFNDAIHIKVSLLFSSIS